Protein AF-A0A651GKV2-F1 (afdb_monomer_lite)

Secondary structure (DSSP, 8-state):
-TTTTTS-HHHHHHHHHHHHHHHHHHTTTHHHHHHHHHHHHHHHH-GGG-HHHHHHHHHHHHHHHHHHHHTTGGGSHHHHHHHHHHHHHHHHHHHHHHHHHHHHTT---TTS--SS-HHHHHHHHHHHHHHHHHHHHHHHHHHHHHH-SS--HHHHHHHTTHHHHHHTTTTHHHHHHHHHHHHHT--

Structure (mmCIF, N/CA/C/O backbone):
data_AF-A0A651GKV2-F1
#
_entry.id   AF-A0A651GKV2-F1
#
loop_
_atom_site.group_PDB
_atom_site.id
_atom_site.type_symbol
_atom_site.label_atom_id
_atom_site.label_alt_id
_atom_site.label_comp_id
_atom_site.label_asym_id
_atom_site.label_entity_id
_atom_site.label_seq_id
_atom_site.pdbx_PDB_ins_code
_atom_site.Cartn_x
_atom_site.Cartn_y
_atom_site.Cartn_z
_atom_site.occupancy
_atom_site.B_iso_or_equiv
_atom_site.auth_seq_id
_atom_site.auth_comp_id
_atom_site.auth_asym_id
_atom_site.auth_atom_id
_atom_site.pdbx_PDB_model_num
ATOM 1 N N . ILE A 1 1 ? -4.647 25.741 -4.671 1.00 87.56 1 ILE A N 1
ATOM 2 C CA . ILE A 1 1 ? -3.590 26.259 -3.766 1.00 87.56 1 ILE A CA 1
ATOM 3 C C . ILE A 1 1 ? -2.914 25.133 -2.985 1.00 87.56 1 ILE A C 1
ATOM 5 O O . ILE A 1 1 ? -1.695 25.083 -2.981 1.00 87.56 1 ILE A O 1
ATOM 9 N N . THR A 1 2 ? -3.665 24.198 -2.395 1.00 91.19 2 THR A N 1
ATOM 10 C CA . THR A 1 2 ? -3.136 23.098 -1.560 1.00 91.19 2 THR A CA 1
ATOM 11 C C . THR A 1 2 ? -2.245 22.088 -2.287 1.00 91.19 2 THR A C 1
ATOM 13 O O . THR A 1 2 ? -1.455 21.429 -1.636 1.00 91.19 2 THR A O 1
ATOM 16 N N . THR A 1 3 ? -2.337 21.978 -3.613 1.00 91.06 3 THR A N 1
ATOM 17 C CA . THR A 1 3 ? -1.482 21.110 -4.449 1.00 91.06 3 THR A CA 1
ATOM 18 C C . THR A 1 3 ? -0.236 21.819 -4.996 1.00 91.06 3 THR A C 1
ATOM 20 O O . THR A 1 3 ? 0.473 21.274 -5.835 1.00 91.06 3 THR A O 1
ATOM 23 N N . ILE A 1 4 ? -0.014 23.073 -4.590 1.00 92.44 4 ILE A N 1
ATOM 24 C CA . ILE A 1 4 ? 1.065 23.948 -5.081 1.00 92.44 4 ILE A CA 1
ATOM 25 C C . ILE A 1 4 ? 1.885 24.509 -3.908 1.00 92.44 4 ILE A C 1
ATOM 27 O O . ILE A 1 4 ? 3.087 24.737 -4.030 1.00 92.44 4 ILE A O 1
ATOM 31 N N . TYR A 1 5 ? 1.223 24.781 -2.784 1.00 89.69 5 TYR A N 1
ATOM 32 C CA . TYR A 1 5 ? 1.827 25.347 -1.583 1.00 89.69 5 TYR A CA 1
ATOM 33 C C . TYR A 1 5 ? 2.718 24.316 -0.858 1.00 89.69 5 TYR A C 1
ATOM 35 O O . TYR A 1 5 ? 2.348 23.151 -0.789 1.00 89.69 5 TYR A O 1
ATOM 43 N N . GLU A 1 6 ? 3.870 24.747 -0.322 1.00 90.50 6 GLU A N 1
ATOM 44 C CA .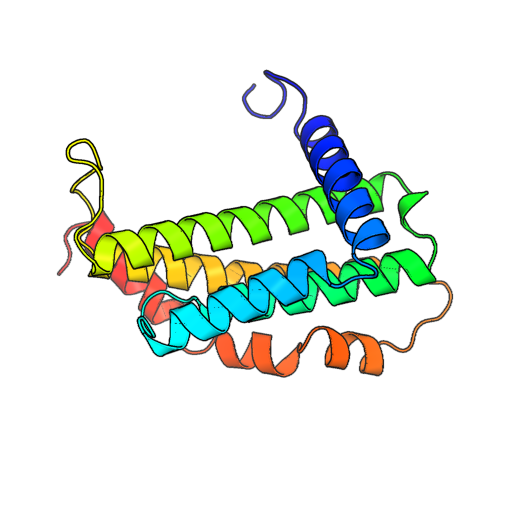 GLU A 1 6 ? 4.960 23.897 0.229 1.00 90.50 6 GLU A CA 1
ATOM 45 C C . GLU A 1 6 ? 5.634 22.949 -0.787 1.00 90.50 6 GLU A C 1
ATOM 47 O O . GLU A 1 6 ? 6.316 21.990 -0.424 1.00 90.50 6 GLU A O 1
ATOM 52 N N . GLY A 1 7 ? 5.492 23.264 -2.077 1.00 90.56 7 GLY A N 1
ATOM 53 C CA . GLY A 1 7 ? 5.943 22.434 -3.190 1.00 90.56 7 GLY A CA 1
ATOM 54 C C . GLY A 1 7 ? 4.755 21.801 -3.902 1.00 90.56 7 GLY A C 1
ATOM 55 O O . GLY A 1 7 ? 3.745 21.466 -3.287 1.00 90.56 7 GLY A O 1
ATOM 56 N N . THR A 1 8 ? 4.847 21.660 -5.224 1.00 95.19 8 THR A N 1
ATOM 57 C CA . THR A 1 8 ? 3.768 21.004 -5.968 1.00 95.19 8 THR A CA 1
ATOM 58 C C . THR A 1 8 ? 3.716 19.518 -5.626 1.00 95.19 8 THR A C 1
ATOM 60 O O . THR A 1 8 ? 4.733 18.932 -5.234 1.00 95.19 8 THR A O 1
ATOM 63 N N . SER A 1 9 ? 2.548 18.895 -5.788 1.00 93.06 9 SER A N 1
ATOM 64 C CA . SER A 1 9 ? 2.376 17.457 -5.542 1.00 93.06 9 SER A CA 1
ATOM 65 C C . SER A 1 9 ? 3.421 16.613 -6.284 1.00 93.06 9 SER A C 1
ATOM 67 O O . SER A 1 9 ? 4.003 15.714 -5.685 1.00 93.06 9 SER A O 1
ATOM 69 N N . GLU A 1 10 ? 3.791 16.984 -7.512 1.00 94.12 10 GLU A N 1
ATOM 70 C CA . GLU A 1 10 ? 4.823 16.298 -8.299 1.00 94.12 10 GLU A CA 1
ATOM 71 C C . GLU A 1 10 ? 6.219 16.384 -7.656 1.00 94.12 10 GLU A C 1
ATOM 73 O O . GLU A 1 10 ? 6.993 15.425 -7.685 1.00 94.12 10 GLU A O 1
ATOM 78 N N . ILE A 1 11 ? 6.571 17.523 -7.045 1.00 94.62 11 ILE A N 1
ATOM 79 C CA . ILE A 1 11 ? 7.852 17.680 -6.336 1.00 94.62 11 ILE A CA 1
ATOM 80 C C . ILE A 1 11 ? 7.869 16.841 -5.055 1.00 94.62 11 ILE A C 1
ATOM 82 O O . ILE A 1 11 ? 8.904 16.251 -4.718 1.00 94.62 11 ILE A O 1
ATOM 86 N N . MET A 1 12 ? 6.735 16.757 -4.357 1.00 94.50 12 MET A N 1
ATOM 87 C CA . MET A 1 12 ? 6.592 15.898 -3.183 1.00 94.50 12 MET A CA 1
ATOM 88 C C . MET A 1 12 ? 6.713 14.420 -3.569 1.00 94.50 12 MET A C 1
ATOM 90 O O . MET A 1 12 ? 7.547 13.715 -3.002 1.00 94.50 12 MET A O 1
ATOM 94 N N . GLU A 1 13 ? 5.970 13.973 -4.583 1.00 96.19 13 GLU A N 1
ATOM 95 C CA . GLU A 1 13 ? 6.027 12.612 -5.134 1.00 96.19 13 GLU A CA 1
ATOM 96 C C . GLU A 1 13 ? 7.448 12.242 -5.561 1.00 96.19 13 GLU A C 1
ATOM 98 O O . GLU A 1 13 ? 7.962 11.194 -5.178 1.00 96.19 13 GLU A O 1
ATOM 103 N N . MET A 1 14 ? 8.136 13.132 -6.280 1.00 95.44 14 MET A N 1
ATOM 104 C CA . MET A 1 14 ? 9.531 12.930 -6.675 1.00 95.44 14 MET A CA 1
ATOM 105 C C . MET A 1 14 ? 10.468 12.759 -5.477 1.00 95.44 14 MET A C 1
ATOM 107 O O . MET A 1 14 ? 11.452 12.020 -5.546 1.00 95.44 14 MET A O 1
ATOM 111 N N . THR A 1 15 ? 10.222 13.494 -4.397 1.00 96.06 15 THR A N 1
ATOM 112 C CA . THR A 1 15 ? 11.052 13.439 -3.189 1.00 96.06 15 THR A CA 1
ATOM 113 C C . THR A 1 15 ? 10.830 12.125 -2.452 1.00 96.06 15 THR A C 1
ATOM 115 O O . THR A 1 15 ? 11.800 11.417 -2.192 1.00 96.06 15 THR A O 1
ATOM 118 N N . ILE A 1 16 ? 9.569 11.733 -2.252 1.00 97.38 16 ILE A N 1
ATOM 119 C CA . ILE A 1 16 ? 9.199 10.427 -1.688 1.00 97.38 16 ILE A CA 1
ATOM 120 C C . ILE A 1 16 ? 9.818 9.298 -2.518 1.00 97.38 16 ILE A C 1
ATOM 122 O O . ILE A 1 16 ? 10.504 8.429 -1.978 1.00 97.38 16 ILE A O 1
ATOM 126 N N . ALA A 1 17 ? 9.640 9.347 -3.840 1.00 97.44 17 ALA A N 1
ATOM 127 C CA . ALA A 1 17 ? 10.114 8.312 -4.744 1.00 97.44 17 ALA A CA 1
ATOM 128 C C . ALA A 1 17 ? 11.629 8.125 -4.685 1.00 97.44 17 ALA A C 1
ATOM 130 O O . ALA A 1 17 ? 12.099 6.992 -4.626 1.00 97.44 17 ALA A O 1
ATOM 131 N N . ARG A 1 18 ? 12.409 9.213 -4.675 1.00 96.44 18 ARG A N 1
ATOM 132 C CA . ARG A 1 18 ? 13.878 9.135 -4.622 1.00 96.44 18 ARG A CA 1
ATOM 133 C C . ARG A 1 18 ? 14.374 8.502 -3.328 1.00 96.44 18 ARG A C 1
ATOM 135 O O . ARG A 1 18 ? 15.224 7.613 -3.388 1.00 96.44 18 ARG A O 1
ATOM 142 N N . ASP A 1 19 ? 13.819 8.913 -2.194 1.00 97.81 19 ASP A N 1
ATOM 143 C CA . ASP A 1 19 ? 14.233 8.401 -0.889 1.00 97.81 19 ASP A CA 1
ATOM 144 C C . ASP A 1 19 ? 13.899 6.911 -0.757 1.00 97.81 19 ASP A C 1
ATOM 146 O O . ASP A 1 19 ? 14.755 6.093 -0.416 1.00 97.81 19 ASP A O 1
ATOM 150 N N . ARG A 1 20 ? 12.668 6.519 -1.097 1.00 98.25 20 ARG A N 1
ATOM 151 C CA . ARG A 1 20 ? 12.231 5.117 -1.014 1.00 98.25 20 ARG A CA 1
ATOM 152 C C . ARG A 1 20 ? 12.888 4.226 -2.054 1.00 98.25 20 ARG A C 1
ATOM 154 O O . ARG A 1 20 ? 13.186 3.071 -1.762 1.00 98.25 20 ARG A O 1
ATOM 161 N N . TRP A 1 21 ? 13.199 4.760 -3.231 1.00 98.00 21 TRP A N 1
ATOM 162 C CA . TRP A 1 21 ? 14.020 4.057 -4.210 1.00 98.00 21 TRP A CA 1
ATOM 163 C C . TRP A 1 21 ? 15.406 3.732 -3.653 1.00 98.00 21 TRP A C 1
ATOM 165 O O . TRP A 1 21 ? 15.906 2.621 -3.824 1.00 98.00 21 TRP A O 1
ATOM 175 N N . GLN A 1 22 ? 16.025 4.679 -2.946 1.00 98.00 22 GLN A N 1
ATOM 176 C CA . GLN A 1 22 ? 17.315 4.449 -2.310 1.00 98.00 22 GLN A CA 1
ATOM 177 C C . GLN A 1 22 ? 17.231 3.350 -1.238 1.00 98.00 22 GLN A C 1
ATOM 179 O O . GLN A 1 22 ? 18.115 2.492 -1.190 1.00 98.00 22 GLN A O 1
ATOM 184 N N . GLU A 1 23 ? 16.179 3.340 -0.419 1.00 98.44 23 GLU A N 1
ATOM 185 C CA . GLU A 1 23 ? 15.940 2.275 0.565 1.00 98.44 23 GLU A CA 1
ATOM 186 C C . GLU A 1 23 ? 15.714 0.909 -0.098 1.00 98.44 23 GLU A C 1
ATOM 188 O O . GLU A 1 23 ? 16.330 -0.080 0.310 1.00 98.44 23 GLU A O 1
ATOM 193 N N . HIS A 1 24 ? 14.932 0.846 -1.181 1.00 98.44 24 HIS A N 1
ATOM 194 C CA . HIS A 1 24 ? 14.751 -0.374 -1.981 1.00 98.44 24 HIS A CA 1
ATOM 195 C C . HIS A 1 24 ? 16.092 -0.923 -2.479 1.00 98.44 24 HIS A C 1
ATOM 197 O O . HIS A 1 24 ? 16.392 -2.102 -2.308 1.00 98.44 24 HIS A O 1
ATOM 203 N N . LEU A 1 25 ? 16.956 -0.068 -3.034 1.00 98.19 25 LEU A N 1
ATOM 204 C CA . LEU A 1 25 ? 18.266 -0.494 -3.535 1.00 98.19 25 LEU A CA 1
ATOM 205 C C . LEU A 1 25 ? 19.214 -0.954 -2.417 1.00 98.19 25 LEU A C 1
ATOM 207 O O . LEU A 1 25 ? 19.867 -1.989 -2.559 1.00 98.19 25 LEU A O 1
ATOM 211 N N . LYS A 1 26 ? 19.297 -0.211 -1.307 1.00 98.50 26 LYS A N 1
ATOM 212 C CA . LYS A 1 26 ? 20.171 -0.554 -0.168 1.00 98.50 26 LYS A CA 1
ATOM 213 C C . LYS A 1 26 ? 19.758 -1.862 0.502 1.00 98.50 26 LYS A C 1
ATOM 215 O O . LYS A 1 26 ? 20.619 -2.662 0.859 1.00 98.50 26 LYS A O 1
ATOM 220 N N . SER A 1 27 ? 18.452 -2.075 0.640 1.00 98.50 27 SER A N 1
ATOM 221 C CA . SER A 1 27 ? 17.865 -3.285 1.225 1.00 98.50 27 SER A CA 1
ATOM 222 C C . SER A 1 27 ? 17.797 -4.461 0.250 1.00 98.50 27 SER A C 1
ATOM 224 O O . SER A 1 27 ? 17.357 -5.540 0.634 1.00 98.50 27 SER A O 1
ATOM 226 N N . ARG A 1 28 ? 18.225 -4.278 -1.009 1.00 98.00 28 ARG A N 1
ATOM 227 C CA . ARG A 1 28 ? 18.104 -5.284 -2.078 1.00 98.00 28 ARG A CA 1
ATOM 228 C C . ARG A 1 28 ? 16.659 -5.771 -2.261 1.00 98.00 28 ARG A C 1
ATOM 230 O O . ARG A 1 28 ? 16.426 -6.956 -2.464 1.00 98.00 28 ARG A O 1
ATOM 237 N N . GLY A 1 29 ? 15.710 -4.845 -2.165 1.00 97.62 29 GLY A N 1
ATOM 238 C CA . GLY A 1 29 ? 14.276 -5.077 -2.324 1.00 97.62 29 GLY A CA 1
ATOM 239 C C . GLY A 1 29 ? 13.523 -5.442 -1.045 1.00 97.62 29 GLY A C 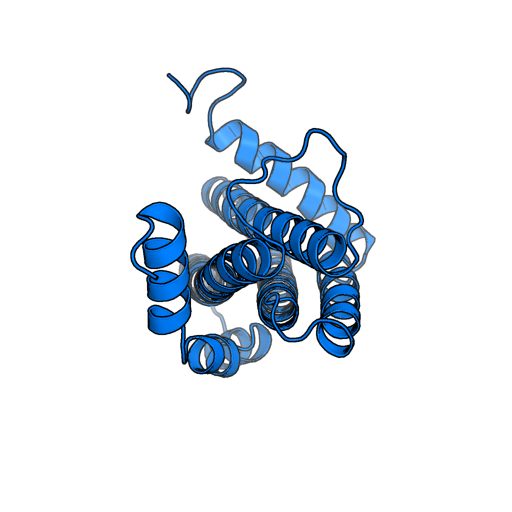1
ATOM 240 O O . GLY A 1 29 ? 12.296 -5.492 -1.062 1.00 97.62 29 GLY A O 1
ATOM 241 N N . ALA A 1 30 ? 14.212 -5.647 0.080 1.00 98.50 30 ALA A N 1
ATOM 242 C CA . ALA A 1 30 ? 13.562 -6.092 1.312 1.00 98.50 30 ALA A CA 1
ATOM 243 C C . ALA A 1 30 ? 12.727 -5.002 2.011 1.00 98.50 30 ALA A C 1
ATOM 245 O O . ALA A 1 30 ? 11.799 -5.332 2.736 1.00 98.50 30 ALA A O 1
ATOM 246 N N . TYR A 1 31 ? 12.985 -3.710 1.767 1.00 98.69 31 TYR A N 1
ATOM 247 C CA . TYR A 1 31 ? 12.419 -2.603 2.556 1.00 98.69 31 TYR A CA 1
ATOM 248 C C . TYR A 1 31 ? 10.894 -2.660 2.784 1.00 98.69 31 TYR A C 1
ATOM 250 O O . TYR A 1 31 ? 10.430 -2.498 3.915 1.00 98.69 31 TYR A O 1
ATOM 258 N N . TYR A 1 32 ? 10.097 -2.879 1.734 1.00 98.81 32 TYR A N 1
ATOM 259 C CA . TYR A 1 32 ? 8.641 -2.990 1.888 1.00 98.81 32 TYR A CA 1
ATOM 260 C C . TYR A 1 32 ? 8.193 -4.413 2.260 1.00 98.81 32 TYR A C 1
ATOM 262 O O . TYR A 1 32 ? 7.194 -4.551 2.959 1.00 98.81 32 TYR A O 1
ATOM 270 N N . HIS A 1 33 ? 8.938 -5.463 1.900 1.00 98.81 33 HIS A N 1
ATOM 271 C CA . HIS A 1 33 ? 8.653 -6.833 2.354 1.00 98.81 33 HIS A CA 1
ATOM 272 C C . HIS A 1 33 ? 8.823 -7.008 3.871 1.00 98.81 33 HIS A C 1
ATOM 274 O O . HIS A 1 33 ? 7.995 -7.651 4.519 1.00 98.81 33 HIS A O 1
ATOM 280 N N . ASP A 1 34 ? 9.849 -6.394 4.457 1.00 98.81 34 ASP A N 1
ATOM 281 C CA . ASP A 1 34 ? 10.102 -6.435 5.898 1.00 98.81 34 ASP A CA 1
ATOM 282 C C . ASP A 1 34 ? 8.959 -5.756 6.666 1.00 98.81 34 ASP A C 1
ATOM 284 O O . ASP A 1 34 ? 8.427 -6.305 7.634 1.00 98.81 34 ASP A O 1
ATOM 288 N N . GLN A 1 35 ? 8.503 -4.598 6.178 1.00 98.75 35 GLN A N 1
ATOM 289 C CA . GLN A 1 35 ? 7.328 -3.913 6.722 1.00 98.75 35 GLN A CA 1
ATOM 290 C C . GLN A 1 35 ? 6.041 -4.724 6.528 1.00 98.75 35 GLN A C 1
ATOM 292 O O . GLN A 1 35 ? 5.210 -4.778 7.431 1.00 98.75 35 GLN A O 1
ATOM 297 N N . ALA A 1 36 ? 5.869 -5.394 5.387 1.00 98.88 36 ALA A N 1
ATOM 298 C CA . ALA A 1 36 ? 4.729 -6.278 5.175 1.00 98.88 36 ALA A CA 1
ATOM 299 C C . ALA A 1 36 ? 4.696 -7.413 6.213 1.00 98.88 36 ALA A C 1
ATOM 301 O O . ALA A 1 36 ? 3.660 -7.651 6.829 1.00 98.88 36 ALA A O 1
ATOM 302 N N . THR A 1 37 ? 5.854 -8.008 6.509 1.00 98.81 37 THR A N 1
ATOM 303 C CA . THR A 1 37 ? 6.008 -9.044 7.545 1.00 98.81 37 THR A CA 1
ATOM 304 C C . THR A 1 37 ? 5.648 -8.519 8.948 1.00 98.81 37 THR A C 1
ATOM 306 O O . THR A 1 37 ? 5.137 -9.256 9.795 1.00 98.81 37 THR A O 1
ATOM 309 N N . GLU A 1 38 ? 5.897 -7.238 9.245 1.00 98.62 38 GLU A N 1
ATOM 310 C CA . GLU A 1 38 ? 5.414 -6.593 10.481 1.00 98.62 38 GLU A CA 1
ATOM 311 C C . GLU A 1 38 ? 3.890 -6.483 10.529 1.00 98.62 38 GLU A C 1
ATOM 313 O O . GLU A 1 38 ? 3.277 -6.698 11.582 1.00 98.62 38 GLU A O 1
ATOM 318 N N . PHE A 1 39 ? 3.262 -6.168 9.399 1.00 98.81 39 PHE A N 1
ATOM 319 C CA . PHE A 1 39 ? 1.810 -6.091 9.311 1.00 98.81 39 PHE A CA 1
ATOM 320 C C . PHE A 1 39 ? 1.137 -7.460 9.367 1.00 98.81 39 PHE A C 1
ATOM 322 O O . PHE A 1 39 ? 0.094 -7.577 10.004 1.00 98.81 39 PHE A O 1
ATOM 329 N N . GLU A 1 40 ? 1.752 -8.511 8.829 1.00 98.81 40 GLU A N 1
ATOM 330 C CA . GLU A 1 40 ? 1.284 -9.891 9.012 1.00 98.81 40 GLU A CA 1
ATOM 331 C C . GLU A 1 40 ? 1.284 -10.285 10.497 1.00 98.81 40 GLU A C 1
ATOM 333 O O . GLU A 1 40 ? 0.293 -10.809 11.012 1.00 98.81 40 GLU A O 1
ATOM 338 N N . ARG A 1 41 ? 2.350 -9.938 11.232 1.00 98.62 41 ARG A N 1
ATOM 339 C CA . ARG A 1 41 ? 2.406 -10.120 12.694 1.00 98.62 41 ARG A CA 1
ATOM 340 C C . ARG A 1 41 ? 1.332 -9.311 13.422 1.00 98.62 41 ARG A C 1
ATOM 342 O O . ARG A 1 41 ? 0.717 -9.815 14.355 1.00 98.62 41 ARG A O 1
ATOM 349 N N . THR A 1 42 ? 1.086 -8.078 12.982 1.00 98.56 42 THR A N 1
ATOM 350 C CA . THR A 1 42 ? 0.036 -7.215 13.546 1.00 98.56 42 THR A CA 1
ATOM 351 C C . THR A 1 42 ? -1.360 -7.784 13.276 1.00 98.56 42 THR A C 1
ATOM 353 O O . THR A 1 42 ? -2.226 -7.735 14.146 1.00 98.56 42 THR A O 1
ATOM 356 N N . HIS A 1 43 ? -1.593 -8.360 12.095 1.00 98.50 43 HIS A N 1
ATOM 357 C CA . HIS A 1 43 ? -2.861 -8.997 11.746 1.00 98.50 43 HIS A CA 1
ATOM 358 C C . HIS A 1 43 ? -3.155 -10.207 12.640 1.00 98.50 43 HIS A C 1
ATOM 360 O O . HIS A 1 43 ? -4.298 -10.397 13.048 1.00 98.50 43 HIS A O 1
ATOM 366 N N . ALA A 1 44 ? -2.127 -10.981 13.004 1.00 98.19 44 ALA A N 1
ATOM 367 C CA . ALA A 1 44 ? -2.283 -12.134 13.888 1.00 98.19 44 ALA A CA 1
ATOM 368 C C . ALA A 1 44 ? -2.866 -11.766 15.268 1.00 98.19 44 ALA A C 1
ATOM 370 O O . ALA A 1 44 ? -3.558 -12.583 15.872 1.00 98.19 44 ALA A O 1
ATOM 371 N N . THR A 1 45 ? -2.617 -10.548 15.761 1.00 97.62 45 THR A N 1
ATOM 372 C CA . THR A 1 45 ? -3.170 -10.058 17.036 1.00 97.62 45 THR A CA 1
ATOM 373 C C . THR A 1 45 ? -4.413 -9.190 16.853 1.00 97.62 45 THR A C 1
ATOM 375 O O . THR A 1 45 ? -5.303 -9.214 17.699 1.00 97.62 45 THR A O 1
ATOM 378 N N . HIS A 1 46 ? -4.498 -8.443 15.749 1.00 97.44 46 HIS A N 1
ATOM 379 C CA . HIS A 1 46 ? -5.561 -7.476 15.465 1.00 97.44 46 HIS A CA 1
ATOM 380 C C . HIS A 1 46 ? -6.171 -7.716 14.072 1.00 97.44 46 HIS A C 1
ATOM 382 O O . HIS A 1 46 ? -5.992 -6.901 13.164 1.00 97.44 46 HIS A O 1
ATOM 388 N N . PRO A 1 47 ? -6.932 -8.803 13.856 1.00 96.81 47 PRO A N 1
ATOM 389 C CA . PRO A 1 47 ? -7.371 -9.191 12.511 1.00 96.81 47 PRO A CA 1
ATOM 390 C C . PRO A 1 47 ? -8.364 -8.203 11.881 1.00 96.81 47 PRO A C 1
ATOM 392 O O . PRO A 1 47 ? -8.519 -8.151 10.664 1.00 96.81 47 PRO A O 1
ATOM 395 N N . GLN A 1 48 ? -9.023 -7.379 12.696 1.00 95.88 48 GLN A N 1
ATOM 396 C CA . GLN A 1 48 ? -10.078 -6.475 12.243 1.00 95.88 48 GLN A CA 1
ATOM 397 C C . GLN A 1 48 ? -9.566 -5.117 11.746 1.00 95.88 48 GLN A C 1
ATOM 399 O O . GLN A 1 48 ? -10.371 -4.305 11.320 1.00 95.88 48 GLN A O 1
ATOM 404 N N . ILE A 1 49 ? -8.267 -4.808 11.762 1.00 97.88 49 ILE A N 1
ATOM 405 C CA . ILE A 1 49 ? -7.799 -3.446 11.410 1.00 97.88 49 ILE A CA 1
ATOM 406 C C . ILE A 1 49 ? -7.286 -3.299 9.968 1.00 97.88 49 ILE A C 1
ATOM 408 O O . ILE A 1 49 ? -6.870 -2.208 9.572 1.00 97.88 49 ILE A O 1
ATOM 412 N N . GLY A 1 50 ? -7.306 -4.383 9.184 1.00 98.12 50 GLY A N 1
ATOM 413 C CA . GLY A 1 50 ? -6.815 -4.410 7.800 1.00 98.12 50 GLY A CA 1
ATOM 414 C C . GLY A 1 50 ? -5.293 -4.456 7.657 1.00 98.12 50 GLY A C 1
ATOM 415 O O . GLY A 1 50 ? -4.755 -3.959 6.670 1.00 98.12 50 GLY A O 1
ATOM 416 N N . ALA A 1 51 ? -4.587 -5.009 8.646 1.00 98.75 51 ALA A N 1
ATOM 417 C CA . ALA A 1 51 ? -3.133 -5.143 8.597 1.00 98.75 51 ALA A CA 1
ATOM 418 C C . ALA A 1 51 ? -2.662 -6.128 7.504 1.00 98.75 51 ALA A C 1
ATOM 420 O O . ALA A 1 51 ? -1.687 -5.855 6.816 1.00 98.75 51 ALA A O 1
ATOM 421 N N . ASP A 1 52 ? -3.403 -7.205 7.258 1.00 98.69 52 ASP A N 1
ATOM 422 C CA . ASP A 1 52 ? -3.215 -8.120 6.125 1.00 98.69 52 ASP A CA 1
ATOM 423 C C . ASP A 1 52 ? -3.306 -7.401 4.769 1.00 98.69 52 ASP A C 1
ATOM 425 O O . ASP A 1 52 ? -2.483 -7.615 3.882 1.00 98.69 52 ASP A O 1
ATOM 429 N N . LEU A 1 53 ? -4.261 -6.482 4.620 1.00 98.75 53 LEU A N 1
ATOM 430 C CA . LEU A 1 53 ? -4.433 -5.689 3.401 1.00 98.75 53 LEU A CA 1
ATOM 431 C C . LEU A 1 53 ? -3.269 -4.718 3.186 1.00 98.75 53 LEU A C 1
ATOM 433 O O . LEU A 1 53 ? -2.788 -4.559 2.064 1.00 98.75 53 LEU A O 1
ATOM 437 N N . ALA A 1 54 ? -2.791 -4.080 4.258 1.00 98.81 54 ALA A N 1
ATOM 438 C CA . ALA A 1 54 ? -1.597 -3.247 4.187 1.00 98.81 54 ALA A CA 1
ATOM 439 C C . ALA A 1 54 ? -0.355 -4.085 3.845 1.00 98.81 54 ALA A C 1
ATOM 441 O O . ALA A 1 54 ? 0.453 -3.643 3.029 1.00 98.81 54 ALA A O 1
ATOM 442 N N . ALA A 1 55 ? -0.230 -5.303 4.386 1.00 98.88 55 ALA A N 1
ATOM 443 C CA . ALA A 1 55 ? 0.836 -6.233 4.018 1.00 98.88 55 ALA A CA 1
ATOM 444 C C . ALA A 1 55 ? 0.788 -6.582 2.522 1.00 98.88 55 ALA A C 1
ATOM 446 O O . ALA A 1 55 ? 1.810 -6.483 1.842 1.00 98.88 55 ALA A O 1
ATOM 447 N N . LEU A 1 56 ? -0.397 -6.895 1.978 1.00 98.81 56 LEU A N 1
ATOM 448 C CA . LEU A 1 56 ? -0.584 -7.123 0.540 1.00 98.81 56 LEU A CA 1
ATOM 449 C C . LEU A 1 56 ? -0.126 -5.919 -0.293 1.00 98.81 56 LEU A C 1
ATOM 451 O O . LEU A 1 56 ? 0.608 -6.099 -1.262 1.00 98.81 56 LEU A O 1
ATOM 455 N N . ALA A 1 57 ? -0.503 -4.698 0.101 1.00 98.88 57 ALA A N 1
ATOM 456 C CA . ALA A 1 57 ? -0.063 -3.480 -0.578 1.00 98.88 57 ALA A CA 1
ATOM 457 C C . ALA A 1 57 ? 1.467 -3.317 -0.552 1.00 98.88 57 ALA A C 1
ATOM 459 O O . ALA A 1 57 ? 2.062 -2.961 -1.565 1.00 98.88 57 ALA A O 1
ATOM 460 N N . HIS A 1 58 ? 2.111 -3.615 0.579 1.00 98.88 58 HIS A N 1
ATOM 461 C CA . HIS A 1 58 ? 3.563 -3.502 0.732 1.00 98.88 58 HIS A CA 1
ATOM 462 C C . HIS A 1 58 ? 4.320 -4.552 -0.090 1.00 98.88 58 HIS A C 1
ATOM 464 O O . HIS A 1 58 ? 5.279 -4.204 -0.779 1.00 98.88 58 HIS A O 1
ATOM 470 N N . HIS A 1 59 ? 3.875 -5.814 -0.078 1.00 98.88 59 HIS A N 1
ATOM 471 C CA . HIS A 1 59 ? 4.437 -6.844 -0.958 1.00 98.88 59 HIS A CA 1
ATOM 472 C C . HIS A 1 59 ? 4.265 -6.462 -2.431 1.00 98.88 59 HIS A C 1
ATOM 474 O O . HIS A 1 59 ? 5.234 -6.502 -3.182 1.00 98.88 59 HIS A O 1
ATOM 480 N N . ALA A 1 60 ? 3.065 -6.033 -2.833 1.00 98.88 60 ALA A N 1
ATOM 481 C CA . ALA A 1 60 ? 2.807 -5.607 -4.204 1.00 98.88 60 ALA A CA 1
ATOM 482 C C . ALA A 1 60 ? 3.696 -4.423 -4.616 1.00 98.88 60 ALA A C 1
ATOM 484 O O . ALA A 1 60 ? 4.254 -4.432 -5.712 1.00 98.88 60 ALA A O 1
ATOM 485 N N . LEU A 1 61 ? 3.877 -3.430 -3.739 1.00 98.88 61 LEU A N 1
ATOM 486 C CA . LEU A 1 61 ? 4.741 -2.284 -4.014 1.00 98.88 61 LEU A CA 1
ATOM 487 C C . LEU A 1 61 ? 6.202 -2.710 -4.192 1.00 98.88 61 LEU A C 1
ATOM 489 O O . LEU A 1 61 ? 6.843 -2.257 -5.135 1.00 98.88 61 LEU A O 1
ATOM 493 N N . ALA A 1 62 ? 6.721 -3.591 -3.332 1.00 98.81 62 ALA A N 1
ATOM 494 C CA . ALA A 1 62 ? 8.091 -4.096 -3.446 1.00 98.81 62 ALA A CA 1
ATOM 495 C C . ALA A 1 62 ? 8.354 -4.733 -4.823 1.00 98.81 62 ALA A C 1
ATOM 497 O O . ALA A 1 62 ? 9.349 -4.418 -5.476 1.00 98.81 62 ALA A O 1
ATOM 498 N N . GLU A 1 63 ? 7.415 -5.550 -5.301 1.00 98.81 63 GLU A N 1
ATOM 499 C CA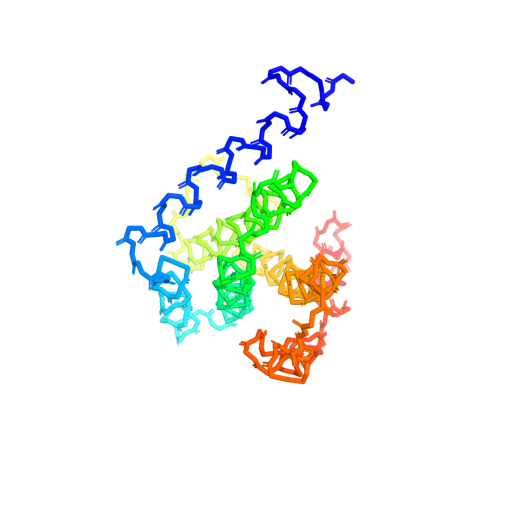 . GLU A 1 63 ? 7.503 -6.223 -6.602 1.00 98.81 63 GLU A CA 1
ATOM 500 C C . GLU A 1 63 ? 7.388 -5.240 -7.779 1.00 98.81 63 GLU A C 1
ATOM 502 O O . GLU A 1 63 ? 8.112 -5.353 -8.769 1.00 98.81 63 GLU A O 1
ATOM 507 N N . VAL A 1 64 ? 6.542 -4.208 -7.661 1.00 98.62 64 VAL A N 1
ATOM 508 C CA . VAL A 1 64 ? 6.465 -3.117 -8.650 1.00 98.62 64 VAL A CA 1
ATOM 509 C C . VAL A 1 64 ? 7.793 -2.359 -8.736 1.00 98.62 64 VAL A C 1
ATOM 511 O O . VAL A 1 64 ? 8.268 -2.064 -9.836 1.00 98.62 64 VAL A O 1
ATOM 514 N N . LEU A 1 65 ? 8.424 -2.059 -7.597 1.00 98.56 65 LEU A N 1
ATOM 515 C CA . LEU A 1 65 ? 9.725 -1.386 -7.566 1.00 98.56 65 LEU A CA 1
ATOM 516 C C . LEU A 1 65 ? 10.831 -2.257 -8.150 1.00 98.56 65 LEU A C 1
ATOM 518 O O . LEU A 1 65 ? 11.679 -1.756 -8.892 1.00 98.56 65 LEU A O 1
ATOM 522 N N . GLU A 1 66 ? 10.803 -3.556 -7.872 1.00 98.38 66 GLU A N 1
ATOM 523 C CA . GLU A 1 66 ? 11.774 -4.486 -8.427 1.00 98.38 66 GLU A CA 1
ATOM 524 C C . GLU A 1 66 ? 11.633 -4.617 -9.948 1.00 98.38 66 GLU A C 1
ATOM 526 O O . GLU A 1 66 ? 12.628 -4.513 -10.674 1.00 98.38 66 GLU A O 1
ATOM 531 N N . ALA A 1 67 ? 10.404 -4.703 -10.460 1.00 97.75 67 ALA A N 1
ATOM 532 C CA . ALA A 1 67 ? 10.146 -4.678 -11.896 1.00 97.75 67 ALA A CA 1
ATOM 533 C C . ALA A 1 67 ? 10.620 -3.362 -12.544 1.00 97.75 67 ALA A C 1
ATOM 535 O O . ALA A 1 67 ? 11.297 -3.381 -13.579 1.00 97.75 67 ALA A O 1
ATOM 536 N N . ALA A 1 68 ? 10.359 -2.215 -11.904 1.00 97.12 68 ALA A N 1
ATOM 537 C CA . ALA A 1 68 ? 10.861 -0.917 -12.361 1.00 97.12 68 ALA A CA 1
ATOM 538 C C . ALA A 1 68 ? 12.399 -0.859 -12.375 1.00 97.12 68 ALA A C 1
ATOM 540 O O . ALA A 1 68 ? 12.989 -0.208 -13.247 1.00 97.12 68 ALA A O 1
ATOM 541 N N . ARG A 1 69 ? 13.062 -1.542 -11.431 1.00 96.88 69 ARG A N 1
ATOM 542 C CA . ARG A 1 69 ? 14.527 -1.576 -11.299 1.00 96.88 69 ARG A CA 1
ATOM 543 C C . ARG A 1 69 ? 15.143 -2.373 -12.432 1.00 96.88 69 ARG A C 1
ATOM 545 O O . ARG A 1 69 ? 16.056 -1.878 -13.096 1.00 96.88 69 ARG A O 1
ATOM 552 N N . VAL A 1 70 ? 14.620 -3.573 -12.675 1.00 95.81 70 VAL A N 1
ATOM 553 C CA . VAL A 1 70 ? 15.042 -4.442 -13.781 1.00 95.81 70 VAL A CA 1
ATOM 554 C C . VAL A 1 70 ? 14.837 -3.731 -15.121 1.00 95.81 70 VAL A C 1
ATOM 556 O O . VAL A 1 70 ? 15.757 -3.693 -15.938 1.00 95.81 70 VAL A O 1
ATOM 559 N N . GLY A 1 71 ? 13.689 -3.072 -15.303 1.00 94.62 71 GLY A N 1
ATOM 560 C CA . GLY A 1 71 ? 13.368 -2.299 -16.506 1.00 94.62 71 GLY A CA 1
ATOM 561 C C . GLY A 1 71 ? 14.062 -0.934 -16.620 1.00 94.62 71 GLY A C 1
ATOM 562 O O . GLY A 1 71 ? 13.845 -0.227 -17.603 1.00 94.62 71 GLY A O 1
ATOM 563 N N . ARG A 1 72 ? 14.879 -0.524 -15.634 1.00 94.50 72 ARG A N 1
ATOM 564 C CA . ARG A 1 72 ? 15.546 0.797 -15.574 1.00 94.50 72 ARG A CA 1
ATOM 565 C C . ARG A 1 72 ? 14.578 1.969 -15.806 1.00 94.50 72 ARG A C 1
ATOM 567 O O . ARG A 1 72 ? 14.912 2.952 -16.471 1.00 94.50 72 ARG A O 1
ATOM 574 N N . MET A 1 73 ? 13.365 1.858 -15.269 1.00 93.62 73 MET A N 1
ATOM 575 C CA . MET A 1 73 ? 12.235 2.723 -15.624 1.00 93.62 73 MET A CA 1
ATOM 576 C C . MET A 1 73 ? 12.254 4.081 -14.915 1.00 93.62 73 MET A C 1
ATOM 578 O O . MET A 1 73 ? 11.639 5.028 -15.400 1.00 93.62 73 MET A O 1
ATOM 582 N N . THR A 1 74 ? 13.005 4.217 -13.819 1.00 91.81 74 THR A N 1
ATOM 583 C CA . THR A 1 74 ? 13.085 5.450 -13.011 1.00 91.81 74 THR A CA 1
ATOM 584 C C . THR A 1 74 ? 13.809 6.612 -13.697 1.00 91.81 74 THR A C 1
ATOM 586 O O . THR A 1 74 ? 13.806 7.725 -13.179 1.00 91.81 74 THR A O 1
ATOM 589 N N . ARG A 1 75 ? 14.375 6.393 -14.894 1.00 90.62 75 ARG A N 1
ATOM 590 C CA . ARG A 1 75 ? 14.833 7.469 -15.792 1.00 90.62 75 ARG A CA 1
ATOM 591 C C . ARG A 1 75 ? 13.680 8.309 -16.353 1.00 90.62 75 ARG A C 1
ATOM 593 O O . ARG A 1 75 ? 13.901 9.441 -16.770 1.00 90.62 75 ARG A O 1
ATOM 600 N N . ASN A 1 76 ? 12.470 7.751 -16.387 1.00 91.00 76 ASN A N 1
ATOM 601 C CA . ASN A 1 76 ? 11.274 8.437 -16.853 1.00 91.00 76 ASN A CA 1
ATOM 602 C C . ASN A 1 76 ? 10.630 9.178 -15.681 1.00 91.00 76 ASN A C 1
ATOM 604 O O . ASN A 1 76 ? 10.191 8.559 -14.711 1.00 91.00 76 ASN A O 1
ATOM 608 N N . GLN A 1 77 ? 10.529 10.502 -15.789 1.00 91.25 77 GLN A N 1
ATOM 609 C CA . GLN A 1 77 ? 10.000 11.345 -14.717 1.00 91.25 77 GLN A CA 1
ATOM 610 C C . GLN A 1 77 ? 8.577 10.942 -14.299 1.00 91.25 77 GLN A C 1
ATOM 612 O O . GLN A 1 77 ? 8.297 10.843 -13.108 1.00 91.25 77 GLN A O 1
ATOM 617 N N . HIS A 1 78 ? 7.707 10.623 -15.262 1.00 91.62 78 HIS A N 1
ATOM 618 C CA . HIS A 1 78 ? 6.335 10.202 -14.967 1.00 91.62 78 HIS A CA 1
ATOM 619 C C . HIS A 1 78 ? 6.275 8.889 -14.166 1.00 91.62 78 HIS A C 1
ATOM 621 O O . HIS A 1 78 ? 5.380 8.717 -13.344 1.00 91.62 78 HIS A O 1
ATOM 627 N N . VAL A 1 79 ? 7.220 7.959 -14.384 1.00 93.75 79 VAL A N 1
ATOM 628 C CA . VAL A 1 79 ? 7.294 6.705 -13.616 1.00 93.75 79 VAL A CA 1
ATOM 629 C C . VAL A 1 79 ? 7.666 7.037 -12.185 1.00 93.75 79 VAL A C 1
ATOM 631 O O . VAL A 1 79 ? 7.038 6.541 -11.261 1.00 93.75 79 VAL A O 1
ATOM 634 N N . LEU A 1 80 ? 8.659 7.908 -12.002 1.00 94.31 80 LEU A N 1
ATOM 635 C CA . LEU A 1 80 ? 9.112 8.304 -10.678 1.00 94.31 80 LEU A CA 1
ATOM 636 C C . LEU A 1 80 ? 7.991 8.975 -9.872 1.00 94.31 80 LEU A C 1
ATOM 638 O O . LEU A 1 80 ? 7.803 8.630 -8.711 1.00 94.31 80 LEU A O 1
ATOM 642 N N . PHE A 1 81 ? 7.217 9.869 -10.491 1.00 95.75 81 PHE A N 1
ATOM 643 C CA . PHE A 1 81 ? 6.068 10.512 -9.845 1.00 95.75 81 PHE A CA 1
ATOM 644 C C . PHE A 1 81 ? 5.004 9.491 -9.450 1.00 95.75 81 PHE A C 1
ATOM 646 O O . PHE A 1 81 ? 4.618 9.421 -8.285 1.00 95.75 81 PHE A O 1
ATOM 653 N N . LYS A 1 82 ? 4.616 8.609 -10.383 1.00 97.38 82 LYS A N 1
ATOM 654 C CA . LYS A 1 82 ? 3.606 7.590 -10.091 1.00 97.38 82 LYS A CA 1
ATOM 655 C C . LYS A 1 82 ? 4.052 6.619 -8.997 1.00 97.38 82 LYS A C 1
ATOM 657 O O . LYS A 1 82 ? 3.253 6.254 -8.143 1.00 97.38 82 LYS A O 1
ATOM 662 N N . LEU A 1 83 ? 5.325 6.220 -8.986 1.00 97.94 83 LEU A N 1
ATOM 663 C CA . LEU A 1 83 ? 5.880 5.417 -7.897 1.00 97.94 83 LEU A CA 1
ATOM 664 C C . LEU A 1 83 ? 5.827 6.172 -6.562 1.00 97.94 83 LEU A C 1
ATOM 666 O O . LEU A 1 83 ? 5.463 5.571 -5.558 1.00 97.94 83 LEU A O 1
ATOM 670 N N . GLY A 1 84 ? 6.128 7.473 -6.555 1.00 98.19 84 GLY A N 1
ATOM 671 C CA . GLY A 1 84 ? 6.009 8.326 -5.371 1.00 98.19 84 GLY A CA 1
ATOM 672 C C . GLY A 1 84 ? 4.589 8.379 -4.809 1.00 98.19 84 GLY A C 1
ATOM 673 O O . GLY A 1 84 ? 4.409 8.228 -3.603 1.00 98.19 84 GLY A O 1
ATOM 674 N N . GLU A 1 85 ? 3.584 8.511 -5.675 1.00 98.12 85 GLU A N 1
ATOM 675 C CA . GLU A 1 85 ? 2.168 8.442 -5.295 1.00 98.12 85 GLU A CA 1
ATOM 676 C C . GLU A 1 85 ? 1.822 7.076 -4.673 1.00 98.12 85 GLU A C 1
ATOM 678 O O . GLU A 1 85 ? 1.275 7.012 -3.571 1.00 98.12 85 GLU A O 1
ATOM 683 N N . LEU A 1 86 ? 2.195 5.969 -5.332 1.00 98.62 86 LEU A N 1
ATOM 684 C CA . LEU A 1 86 ? 1.922 4.616 -4.831 1.00 98.62 86 LEU A CA 1
ATOM 685 C C . LEU A 1 86 ? 2.613 4.339 -3.486 1.00 98.62 86 LEU A C 1
ATOM 687 O O . LEU A 1 86 ? 2.020 3.707 -2.609 1.00 98.62 86 LEU A O 1
ATOM 691 N N . MET A 1 87 ? 3.840 4.829 -3.299 1.00 98.69 87 MET A N 1
ATOM 692 C CA . MET A 1 87 ? 4.560 4.756 -2.023 1.00 98.69 87 MET A CA 1
ATOM 693 C C . MET A 1 87 ? 3.854 5.563 -0.933 1.00 98.69 87 MET A C 1
ATOM 695 O O . MET A 1 87 ? 3.663 5.056 0.172 1.00 98.69 87 MET A O 1
ATOM 699 N N . ALA A 1 88 ? 3.430 6.792 -1.243 1.00 98.50 88 ALA A N 1
ATOM 700 C CA . ALA A 1 88 ? 2.732 7.658 -0.299 1.00 98.50 88 ALA A CA 1
ATOM 701 C C . ALA A 1 88 ? 1.418 7.026 0.186 1.00 98.50 88 ALA A C 1
ATOM 703 O O . ALA A 1 88 ? 1.169 6.968 1.389 1.00 98.50 88 ALA A O 1
ATOM 704 N N . GLU A 1 89 ? 0.611 6.489 -0.731 1.00 98.56 89 GLU A N 1
ATOM 705 C CA . GLU A 1 89 ? -0.637 5.787 -0.407 1.00 98.56 89 GLU A CA 1
ATOM 706 C C . GLU A 1 89 ? -0.379 4.518 0.422 1.00 98.56 89 GLU A C 1
ATOM 708 O O . GLU A 1 89 ? -1.061 4.258 1.419 1.00 98.56 89 GLU A O 1
ATOM 713 N N . THR A 1 90 ? 0.656 3.750 0.067 1.00 98.88 90 THR A N 1
ATOM 714 C CA . THR A 1 90 ? 1.066 2.548 0.809 1.00 98.88 90 THR A CA 1
ATOM 715 C C . THR A 1 90 ? 1.460 2.891 2.245 1.00 98.88 90 THR A C 1
ATOM 717 O O . THR A 1 90 ? 0.960 2.276 3.192 1.00 98.88 90 THR A O 1
ATOM 720 N N . GLU A 1 91 ? 2.269 3.929 2.442 1.00 98.81 91 GLU A N 1
ATOM 721 C CA . GLU A 1 91 ? 2.709 4.375 3.766 1.00 98.81 91 GLU A CA 1
ATOM 722 C C . GLU A 1 91 ? 1.595 5.035 4.584 1.00 98.81 91 GLU A C 1
ATOM 724 O O . GLU A 1 91 ? 1.534 4.849 5.804 1.00 98.81 91 GLU A O 1
ATOM 729 N N . ALA A 1 92 ? 0.668 5.741 3.933 1.00 98.69 92 ALA A N 1
ATOM 730 C CA . ALA A 1 92 ? -0.529 6.270 4.577 1.00 98.69 92 ALA A CA 1
ATOM 731 C C . ALA A 1 92 ? -1.420 5.137 5.113 1.00 98.69 92 ALA A C 1
ATOM 733 O O . ALA A 1 92 ? -1.873 5.197 6.262 1.00 98.69 92 ALA A O 1
ATOM 734 N N . SER A 1 93 ? -1.604 4.062 4.337 1.00 98.62 93 SER A N 1
ATOM 735 C CA . SER A 1 93 ? -2.343 2.878 4.795 1.00 98.62 93 SER A CA 1
ATOM 736 C C . SER A 1 93 ? -1.675 2.212 6.001 1.00 98.62 93 SER A C 1
ATOM 738 O O . SER A 1 93 ? -2.336 1.914 6.997 1.00 98.62 93 SER A O 1
ATOM 740 N N . ALA A 1 94 ? -0.348 2.089 5.974 1.00 98.62 94 ALA A N 1
ATOM 741 C CA . ALA A 1 94 ? 0.452 1.597 7.087 1.00 98.62 94 ALA A CA 1
ATOM 742 C C . ALA A 1 94 ? 0.317 2.470 8.345 1.00 98.62 94 ALA A C 1
ATOM 744 O O . ALA A 1 94 ? 0.224 1.958 9.464 1.00 98.62 94 ALA A O 1
ATOM 745 N N . ALA A 1 95 ? 0.300 3.796 8.189 1.00 98.62 95 ALA A N 1
ATOM 746 C CA . ALA A 1 95 ? 0.104 4.722 9.299 1.00 98.62 95 ALA A CA 1
ATOM 747 C C . ALA A 1 95 ? -1.281 4.556 9.947 1.00 98.62 95 ALA A C 1
ATOM 749 O O . ALA A 1 95 ? -1.379 4.557 11.178 1.00 98.62 95 ALA A O 1
ATOM 750 N N . LEU A 1 96 ? -2.334 4.355 9.145 1.00 98.06 96 LEU A N 1
ATOM 751 C CA . LEU A 1 96 ? -3.681 4.070 9.648 1.00 98.06 96 LEU A CA 1
ATOM 752 C C . LEU A 1 96 ? -3.757 2.724 10.372 1.00 98.06 96 LEU A C 1
ATOM 754 O O . LEU A 1 96 ? -4.292 2.687 11.478 1.00 98.06 96 LEU A O 1
ATOM 758 N N . VAL A 1 97 ? -3.141 1.667 9.837 1.00 98.75 97 VAL A N 1
ATOM 759 C CA . VAL A 1 97 ? -3.063 0.360 10.515 1.00 98.75 97 VAL A CA 1
ATOM 760 C C . VAL A 1 97 ? -2.354 0.485 11.862 1.00 98.75 97 VAL A C 1
ATOM 762 O O . VAL A 1 97 ? -2.877 0.044 12.883 1.00 98.75 97 VAL A O 1
ATOM 765 N N . ARG A 1 98 ? -1.204 1.169 11.916 1.00 98.56 98 ARG A N 1
ATOM 766 C CA . ARG A 1 98 ? -0.490 1.420 13.181 1.00 98.56 98 ARG A CA 1
ATOM 767 C C . ARG A 1 98 ? -1.316 2.246 14.168 1.00 98.56 98 ARG A C 1
ATOM 769 O O . ARG A 1 98 ? -1.181 2.073 15.379 1.00 98.56 98 ARG A O 1
ATOM 776 N N . ARG A 1 99 ? -2.146 3.174 13.685 1.00 97.81 99 ARG A N 1
ATOM 777 C CA . ARG A 1 99 ? -3.075 3.936 14.533 1.00 97.81 99 ARG A CA 1
ATOM 778 C C . ARG A 1 99 ? -4.211 3.054 15.050 1.00 97.81 99 ARG A C 1
ATOM 780 O O . ARG A 1 99 ? -4.542 3.160 16.225 1.00 97.81 99 ARG A O 1
ATOM 787 N N . ALA A 1 100 ? -4.777 2.197 14.208 1.00 98.12 100 ALA A N 1
ATOM 788 C CA . ALA A 1 100 ? -5.850 1.284 14.579 1.00 98.12 100 ALA A CA 1
ATOM 789 C C . ALA A 1 100 ? -5.389 0.232 15.598 1.00 98.12 100 ALA A C 1
ATOM 791 O O . ALA A 1 100 ? -6.100 -0.005 16.569 1.00 98.12 100 ALA A O 1
ATOM 792 N N . ALA A 1 101 ? -4.175 -0.311 15.453 1.00 98.31 101 ALA A N 1
ATOM 793 C CA . ALA A 1 101 ? -3.574 -1.201 16.451 1.00 98.31 101 ALA A CA 1
ATOM 794 C C . ALA A 1 101 ? -3.448 -0.504 17.817 1.00 98.31 101 ALA A C 1
ATOM 796 O O . ALA A 1 101 ? -3.955 -0.995 18.822 1.00 98.31 101 ALA A O 1
ATOM 797 N N . ARG A 1 102 ? -2.888 0.716 17.837 1.00 97.38 102 ARG A N 1
ATOM 798 C CA . ARG A 1 102 ? -2.812 1.528 19.063 1.00 97.38 102 ARG A CA 1
ATOM 799 C C . ARG A 1 102 ? -4.184 1.837 19.660 1.00 97.38 102 ARG A C 1
ATOM 801 O O . ARG A 1 102 ? -4.312 1.889 20.877 1.00 97.38 102 ARG A O 1
ATOM 808 N N . ALA A 1 103 ? -5.199 2.061 18.827 1.00 97.00 103 ALA A N 1
ATOM 809 C CA . ALA A 1 103 ? -6.568 2.281 19.286 1.00 97.00 103 ALA A CA 1
ATOM 810 C C . ALA A 1 103 ? -7.165 1.031 19.937 1.00 97.00 103 ALA A C 1
ATOM 812 O O . ALA A 1 103 ? -7.737 1.138 21.019 1.00 97.00 103 ALA A O 1
ATOM 813 N N . ALA A 1 104 ? -6.977 -0.141 19.327 1.00 96.81 104 ALA A N 1
ATOM 814 C CA . ALA A 1 104 ? -7.411 -1.424 19.876 1.00 96.81 104 ALA A CA 1
ATOM 815 C C . ALA A 1 104 ? -6.755 -1.735 21.233 1.00 96.81 104 ALA A C 1
ATOM 817 O O . ALA A 1 104 ? -7.371 -2.351 22.097 1.00 96.81 104 ALA A O 1
ATOM 818 N N . GLU A 1 105 ? -5.533 -1.250 21.446 1.00 96.75 105 GLU A N 1
ATOM 819 C CA . GLU A 1 105 ? -4.782 -1.390 22.698 1.00 96.75 105 GLU A CA 1
ATOM 820 C C . GLU A 1 105 ? -5.107 -0.299 23.737 1.00 96.75 105 GLU A C 1
ATOM 822 O O . GLU A 1 105 ? -4.515 -0.275 24.815 1.00 96.75 105 GLU A O 1
ATOM 827 N N . GLY A 1 106 ? -6.016 0.635 23.431 1.00 95.25 106 GLY A N 1
ATOM 828 C CA . GLY A 1 106 ? -6.331 1.771 24.307 1.00 95.25 106 GLY A CA 1
ATOM 829 C C . GLY A 1 106 ? -5.184 2.782 24.454 1.00 95.25 106 GLY A C 1
ATOM 830 O O . GLY A 1 106 ? -5.201 3.615 25.356 1.00 95.25 106 GLY A O 1
ATOM 831 N N . GLY A 1 107 ? -4.184 2.724 23.571 1.00 95.62 107 GLY A N 1
ATOM 832 C CA . GLY A 1 107 ? -2.951 3.512 23.621 1.00 95.62 107 GLY A CA 1
ATOM 833 C C . GLY A 1 107 ? -2.983 4.813 22.815 1.00 95.62 107 GLY A C 1
ATOM 834 O O . GLY A 1 107 ? -1.923 5.359 22.498 1.00 95.62 107 GLY A O 1
ATOM 835 N N . LEU A 1 108 ? -4.162 5.310 22.420 1.00 94.81 108 LEU A N 1
ATOM 836 C CA . LEU A 1 108 ? -4.250 6.609 21.748 1.00 94.81 108 LEU A CA 1
ATOM 837 C C . LEU A 1 108 ? -3.946 7.760 22.725 1.00 94.81 108 LEU A C 1
ATOM 839 O O . LEU A 1 108 ? -4.332 7.697 23.892 1.00 94.81 108 LEU A O 1
ATOM 843 N N . PRO A 1 109 ? -3.286 8.843 22.267 1.00 93.00 109 PRO A N 1
ATOM 844 C CA . PRO A 1 109 ? -3.037 10.008 23.109 1.00 93.00 109 PRO A CA 1
ATOM 845 C C . PRO A 1 109 ? -4.341 10.618 23.651 1.00 93.00 109 PRO A C 1
ATOM 847 O O . PRO A 1 109 ? -5.328 10.649 22.918 1.00 93.00 109 PRO A O 1
ATOM 850 N N . PRO A 1 110 ? -4.344 11.243 24.845 1.00 90.81 110 PRO A N 1
ATOM 851 C CA . PRO A 1 110 ? -5.548 11.867 25.415 1.00 90.81 110 PRO A CA 1
ATOM 852 C C . PRO A 1 110 ? -6.190 12.966 24.553 1.00 90.81 110 PRO A C 1
ATOM 854 O O . PRO A 1 110 ? -7.349 13.308 24.750 1.00 90.81 110 PRO A O 1
ATOM 857 N N . LYS A 1 111 ? -5.431 13.547 23.613 1.00 92.88 111 LYS A N 1
ATOM 858 C CA . LYS A 1 111 ? -5.906 14.559 22.652 1.00 92.88 111 LYS A CA 1
ATOM 859 C C . LYS A 1 111 ? -6.384 13.961 21.324 1.00 92.88 111 LYS A C 1
ATOM 861 O O . LYS A 1 111 ? -6.665 14.716 20.396 1.00 92.88 111 LYS A O 1
ATOM 866 N N . ALA A 1 112 ? -6.390 12.637 21.185 1.00 91.19 112 ALA A N 1
ATOM 867 C CA . ALA A 1 112 ? -6.914 11.996 19.993 1.00 91.19 112 ALA A CA 1
ATOM 868 C C . ALA A 1 112 ? -8.409 12.301 19.857 1.00 91.19 112 ALA A C 1
ATOM 870 O O . ALA A 1 112 ? -9.144 12.333 20.841 1.00 91.19 112 ALA A O 1
ATOM 871 N N . ASP A 1 113 ? -8.835 12.535 18.622 1.00 86.75 113 ASP A N 1
ATOM 872 C CA . ASP A 1 113 ? -10.241 12.725 18.297 1.00 86.75 113 ASP A CA 1
ATOM 873 C C . ASP A 1 113 ? -11.051 11.484 18.719 1.00 86.75 113 ASP A C 1
ATOM 875 O O . ASP A 1 113 ? -10.683 10.359 18.371 1.00 86.75 113 ASP A O 1
ATOM 879 N N . ALA A 1 114 ? -12.124 11.705 19.483 1.00 85.69 114 ALA A N 1
ATOM 880 C CA . ALA A 1 114 ? -12.985 10.664 20.042 1.00 85.69 114 ALA A CA 1
ATOM 881 C C . ALA A 1 114 ? -14.221 10.359 19.175 1.00 85.69 114 ALA A C 1
ATOM 883 O O . ALA A 1 114 ? -15.095 9.607 19.598 1.00 85.69 114 ALA A O 1
ATOM 884 N N . ARG A 1 115 ? -14.322 10.941 17.971 1.00 88.12 115 ARG A N 1
ATOM 885 C CA . ARG A 1 115 ? -15.421 10.702 17.024 1.00 88.12 115 ARG A CA 1
ATOM 886 C C . ARG A 1 115 ? -15.529 9.235 16.627 1.00 88.12 115 ARG A C 1
ATOM 888 O O . ARG A 1 115 ? -16.632 8.760 16.388 1.00 88.12 115 ARG A O 1
ATOM 895 N N . PHE A 1 116 ? -14.395 8.547 16.526 1.00 91.56 116 PHE A N 1
ATOM 896 C CA . PHE A 1 116 ? -14.337 7.123 16.221 1.00 91.56 116 PHE A CA 1
ATOM 897 C C . PHE A 1 116 ? -13.751 6.379 17.414 1.00 91.56 116 PHE A C 1
ATOM 899 O O . PHE A 1 116 ? -12.662 6.713 17.886 1.00 91.56 116 PHE A O 1
ATOM 906 N N . ASP A 1 117 ? -14.462 5.356 17.875 1.00 92.94 117 ASP A N 1
ATOM 907 C CA . ASP A 1 117 ? -13.926 4.392 18.825 1.00 92.94 117 ASP A CA 1
ATOM 908 C C . ASP A 1 117 ? -12.878 3.483 18.151 1.00 92.94 117 ASP A C 1
ATOM 910 O O . ASP A 1 117 ?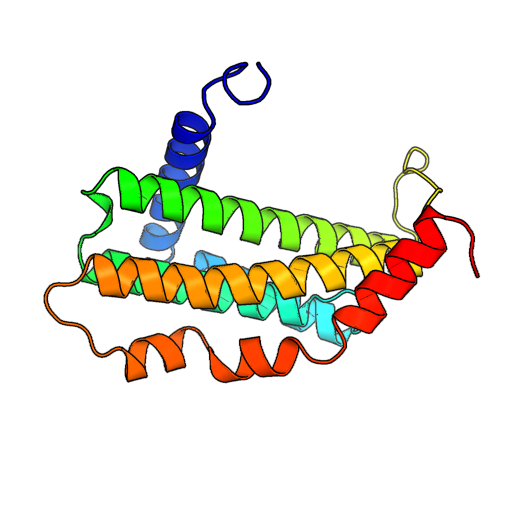 -12.583 3.596 16.957 1.00 92.94 117 ASP A O 1
ATOM 914 N N . ALA A 1 118 ? -12.278 2.570 18.918 1.00 95.25 118 ALA A N 1
ATOM 915 C CA . ALA A 1 118 ? -11.256 1.666 18.391 1.00 95.25 118 ALA A CA 1
ATOM 916 C C . ALA A 1 118 ? -11.763 0.823 17.204 1.00 95.25 118 ALA A C 1
ATOM 918 O O . ALA A 1 118 ? -11.027 0.626 16.234 1.00 95.25 118 ALA A O 1
ATOM 919 N N . GLY A 1 119 ? -13.026 0.380 17.257 1.00 95.31 119 GLY A N 1
ATOM 920 C CA . GLY A 1 119 ? -13.676 -0.349 16.168 1.00 95.31 119 GLY A CA 1
ATOM 921 C C . GLY A 1 119 ? -13.798 0.500 14.904 1.00 95.31 119 GLY A C 1
ATOM 922 O O . GLY A 1 119 ? -13.362 0.075 13.834 1.00 95.31 119 GLY A O 1
ATOM 923 N N . GLY A 1 120 ? -14.280 1.735 15.038 1.00 95.44 120 GLY A N 1
ATOM 924 C CA . GLY A 1 120 ? -14.422 2.678 13.935 1.00 95.44 120 GLY A CA 1
ATOM 925 C C . GLY A 1 120 ? -13.095 3.082 13.297 1.00 95.44 120 GLY A C 1
ATOM 926 O O . GLY A 1 120 ? -12.995 3.155 12.072 1.00 95.44 120 GLY A O 1
ATOM 927 N N . VAL A 1 121 ? -12.036 3.277 14.092 1.00 96.69 121 VAL A N 1
ATOM 928 C CA . VAL A 1 121 ? -10.680 3.488 13.550 1.00 96.69 121 VAL A CA 1
ATOM 929 C C . VAL A 1 121 ? -10.215 2.252 12.766 1.00 96.69 121 VAL A C 1
ATOM 931 O O . VAL A 1 121 ? -9.612 2.396 11.700 1.00 96.69 121 VAL A O 1
ATOM 934 N N . GLY A 1 122 ? -10.529 1.047 13.253 1.00 97.25 122 GLY A N 1
ATOM 935 C CA . GLY A 1 122 ? -10.285 -0.213 12.549 1.00 97.25 122 GLY A CA 1
ATOM 936 C C . GLY A 1 122 ? -11.026 -0.311 11.213 1.00 97.25 122 GLY A C 1
ATOM 937 O O . GLY A 1 122 ? -10.414 -0.670 10.208 1.00 97.25 122 GLY A O 1
ATOM 938 N N . ASP A 1 123 ? -12.305 0.070 11.168 1.00 97.06 123 ASP A N 1
ATOM 939 C CA . ASP A 1 123 ? -13.109 0.093 9.940 1.00 97.06 123 ASP A CA 1
ATOM 940 C C . ASP A 1 123 ? -12.546 1.064 8.895 1.00 97.06 123 ASP A C 1
ATOM 942 O O . ASP A 1 123 ? -12.391 0.697 7.728 1.00 97.06 123 ASP A O 1
ATOM 946 N N . VAL A 1 124 ? -12.172 2.280 9.314 1.00 97.12 124 VAL A N 1
ATOM 947 C CA . VAL A 1 124 ? -11.538 3.280 8.437 1.00 97.12 124 VAL A CA 1
ATOM 948 C C . VAL A 1 124 ? -10.207 2.761 7.893 1.00 97.12 124 VAL A C 1
ATOM 950 O O . VAL A 1 124 ? -9.957 2.836 6.687 1.00 97.12 124 VAL A O 1
ATOM 953 N N . SER A 1 125 ? -9.362 2.214 8.772 1.00 98.38 125 SER A N 1
ATOM 954 C CA . SER A 1 125 ? -8.066 1.636 8.405 1.00 98.38 125 SER A CA 1
ATOM 955 C C . SER A 1 125 ? -8.227 0.518 7.375 1.00 98.38 125 SER A C 1
ATOM 957 O O . SER A 1 125 ? -7.603 0.556 6.313 1.00 98.38 125 SER A O 1
ATOM 959 N N . ARG A 1 126 ? -9.128 -0.433 7.639 1.00 98.31 126 ARG A N 1
ATOM 960 C CA . ARG A 1 126 ? -9.378 -1.589 6.775 1.00 98.31 126 ARG A CA 1
ATOM 961 C C . ARG A 1 126 ? -9.942 -1.187 5.415 1.00 98.31 126 ARG A C 1
ATOM 963 O O . ARG A 1 126 ? -9.441 -1.657 4.395 1.00 98.31 126 ARG A O 1
ATOM 970 N N . ALA A 1 127 ? -10.915 -0.274 5.378 1.00 98.00 127 ALA A N 1
ATOM 971 C CA . ALA A 1 127 ? -11.467 0.249 4.127 1.00 98.00 127 ALA A CA 1
ATOM 972 C C . ALA A 1 127 ? -10.388 0.925 3.263 1.00 98.00 127 ALA A C 1
ATOM 974 O O . ALA A 1 127 ? -10.325 0.713 2.049 1.00 98.00 127 ALA A O 1
ATOM 975 N N . HIS A 1 128 ? -9.517 1.720 3.890 1.00 98.38 128 HIS A N 1
ATOM 976 C CA . HIS A 1 128 ? -8.446 2.417 3.189 1.00 98.38 128 HIS A CA 1
ATOM 977 C C . HIS A 1 128 ? -7.357 1.452 2.695 1.00 98.38 128 HIS A C 1
ATOM 979 O O . HIS A 1 128 ? -7.016 1.493 1.513 1.00 98.38 128 HIS A O 1
ATOM 985 N N . ALA A 1 129 ? -6.865 0.545 3.545 1.00 98.62 129 ALA A N 1
ATOM 986 C CA . ALA A 1 129 ? -5.858 -0.451 3.171 1.00 98.62 129 ALA A CA 1
ATOM 987 C C . ALA A 1 129 ? -6.331 -1.341 2.010 1.00 98.62 129 ALA A C 1
ATOM 989 O O . ALA A 1 129 ? -5.574 -1.602 1.077 1.00 98.62 129 ALA A O 1
ATOM 990 N N . ARG A 1 130 ? -7.618 -1.717 1.998 1.00 98.25 130 ARG A N 1
ATOM 991 C CA . ARG A 1 130 ? -8.250 -2.467 0.902 1.00 98.25 130 ARG A CA 1
ATOM 992 C C . ARG A 1 130 ? -8.143 -1.747 -0.443 1.00 98.25 130 ARG A C 1
ATOM 994 O O . ARG A 1 130 ? -7.780 -2.360 -1.451 1.00 98.25 130 ARG A O 1
ATOM 1001 N N . ARG A 1 131 ? -8.465 -0.447 -0.455 1.00 98.19 131 ARG A N 1
ATOM 1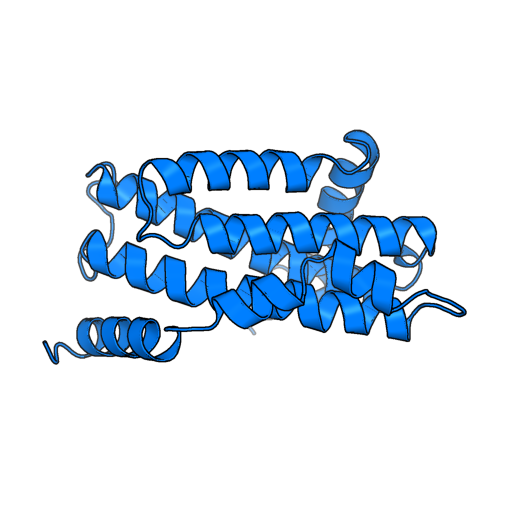002 C CA . ARG A 1 131 ? -8.370 0.406 -1.649 1.00 98.19 131 ARG A CA 1
ATOM 1003 C C . ARG A 1 131 ? -6.922 0.518 -2.115 1.00 98.19 131 ARG A C 1
ATOM 1005 O O . ARG A 1 131 ? -6.682 0.388 -3.312 1.00 98.19 131 ARG A O 1
ATOM 1012 N N . VAL A 1 132 ? -5.992 0.743 -1.188 1.00 98.75 132 VAL A N 1
ATOM 1013 C CA . VAL A 1 132 ? -4.567 0.923 -1.493 1.00 98.75 132 VAL A CA 1
ATOM 1014 C C . VAL A 1 132 ? -3.954 -0.356 -2.057 1.00 98.75 132 VAL A C 1
ATOM 1016 O O . VAL A 1 132 ? -3.303 -0.288 -3.093 1.00 98.75 132 VAL A O 1
ATOM 1019 N N . ALA A 1 133 ? -4.239 -1.530 -1.482 1.00 98.75 133 ALA A N 1
ATOM 1020 C CA . ALA A 1 133 ? -3.775 -2.808 -2.029 1.00 98.75 133 ALA A CA 1
ATOM 1021 C C . ALA A 1 133 ? -4.197 -2.982 -3.497 1.00 98.75 133 ALA A C 1
ATOM 1023 O O . ALA A 1 133 ? -3.372 -3.297 -4.355 1.00 98.75 133 ALA A O 1
ATOM 1024 N N . ARG A 1 134 ? -5.468 -2.687 -3.807 1.00 98.50 134 ARG A N 1
ATOM 1025 C CA . ARG A 1 134 ? -5.982 -2.714 -5.183 1.00 98.50 134 ARG A CA 1
ATOM 1026 C C . ARG A 1 134 ? -5.288 -1.694 -6.081 1.00 98.50 134 ARG A C 1
ATOM 1028 O O . ARG A 1 134 ? -4.937 -2.037 -7.204 1.00 98.50 134 ARG A O 1
ATOM 1035 N N . GLN A 1 135 ? -5.124 -0.460 -5.606 1.00 98.62 135 GLN A N 1
ATOM 1036 C CA . GLN A 1 135 ? -4.482 0.618 -6.358 1.00 98.62 135 GLN A CA 1
ATOM 1037 C C . GLN A 1 135 ? -3.045 0.242 -6.728 1.00 98.62 135 GLN A C 1
ATOM 1039 O O . GLN A 1 135 ? -2.695 0.269 -7.902 1.00 98.62 135 GLN A O 1
ATOM 1044 N N . VAL A 1 136 ? -2.242 -0.184 -5.753 1.00 98.69 136 VAL A N 1
ATOM 1045 C CA . VAL A 1 136 ? -0.837 -0.555 -5.959 1.00 98.69 136 VAL A CA 1
ATOM 1046 C C . VAL A 1 136 ? -0.707 -1.724 -6.927 1.00 98.69 136 VAL A C 1
ATOM 1048 O O . VAL A 1 136 ? 0.055 -1.629 -7.886 1.00 98.69 136 VAL A O 1
ATOM 1051 N N . ALA A 1 137 ? -1.469 -2.803 -6.728 1.00 98.44 137 ALA A N 1
ATOM 1052 C CA . ALA A 1 137 ? -1.378 -3.969 -7.601 1.00 98.44 137 ALA A CA 1
ATOM 1053 C C . ALA A 1 137 ? -1.840 -3.651 -9.034 1.00 98.44 137 ALA A C 1
ATOM 1055 O O . ALA A 1 137 ? -1.159 -4.005 -9.993 1.00 98.44 137 ALA A O 1
ATOM 1056 N N . ALA A 1 138 ? -2.973 -2.962 -9.202 1.00 98.12 138 ALA A N 1
ATOM 1057 C CA . ALA A 1 138 ? -3.525 -2.687 -10.527 1.00 98.12 138 ALA A CA 1
ATOM 1058 C C . ALA A 1 138 ? -2.740 -1.599 -11.274 1.00 98.12 138 ALA A C 1
ATOM 1060 O O . ALA A 1 138 ? -2.326 -1.801 -12.416 1.00 98.12 138 ALA A O 1
ATOM 1061 N N . GLU A 1 139 ? -2.520 -0.449 -10.638 1.00 98.25 139 GLU A N 1
ATOM 1062 C CA . GLU A 1 139 ? -1.858 0.690 -11.275 1.00 98.25 139 GLU A CA 1
ATOM 1063 C C . GLU A 1 139 ? -0.347 0.485 -11.372 1.00 98.25 139 GLU A C 1
ATOM 1065 O O . GLU A 1 139 ? 0.256 0.924 -12.348 1.00 98.25 139 GLU A O 1
ATOM 1070 N N . GLY A 1 140 ? 0.260 -0.238 -10.427 1.00 97.88 140 GLY A N 1
ATOM 1071 C CA . GLY A 1 140 ? 1.653 -0.662 -10.521 1.00 97.88 140 GLY A CA 1
ATOM 1072 C C . GLY A 1 140 ? 1.882 -1.587 -11.715 1.00 97.88 140 GLY A C 1
ATOM 1073 O O . GLY A 1 140 ? 2.748 -1.306 -12.539 1.00 97.88 140 GLY A O 1
ATOM 1074 N N . VAL A 1 141 ? 1.060 -2.631 -11.886 1.00 98.00 141 VAL A N 1
ATOM 1075 C CA . VAL A 1 141 ? 1.129 -3.498 -13.079 1.00 98.00 141 VAL A CA 1
ATOM 1076 C C . VAL A 1 141 ? 0.933 -2.683 -14.353 1.00 98.00 141 VAL A C 1
ATOM 1078 O O . VAL A 1 141 ? 1.740 -2.799 -15.273 1.00 98.00 141 VAL A O 1
ATOM 1081 N N . ALA A 1 142 ? -0.096 -1.833 -14.407 1.00 97.19 142 ALA A N 1
ATOM 1082 C CA . ALA A 1 142 ? -0.366 -1.006 -15.580 1.00 97.19 142 ALA A CA 1
ATOM 1083 C C . ALA A 1 142 ? 0.818 -0.087 -15.928 1.00 97.19 142 ALA A C 1
ATOM 1085 O O . ALA A 1 142 ? 1.184 0.014 -17.098 1.00 97.19 142 ALA A O 1
ATOM 1086 N N . LEU A 1 143 ? 1.450 0.532 -14.924 1.00 97.12 143 LEU A N 1
ATOM 1087 C CA . LEU A 1 143 ? 2.619 1.392 -15.102 1.00 97.12 143 LEU A CA 1
ATOM 1088 C C . LEU A 1 143 ? 3.804 0.625 -15.696 1.00 97.12 143 LEU A C 1
ATOM 1090 O O . LEU A 1 143 ? 4.411 1.091 -16.660 1.00 97.12 143 LEU A O 1
ATOM 1094 N N . ILE A 1 144 ? 4.128 -0.544 -15.136 1.00 96.81 144 ILE A N 1
ATOM 1095 C CA . ILE A 1 144 ? 5.257 -1.354 -15.605 1.00 96.81 144 ILE A CA 1
ATOM 1096 C C . ILE A 1 144 ? 4.993 -1.872 -17.021 1.00 96.81 144 ILE A C 1
ATOM 1098 O O . ILE A 1 144 ? 5.869 -1.770 -17.875 1.00 96.81 144 ILE A O 1
ATOM 1102 N N . VAL A 1 145 ? 3.789 -2.380 -17.297 1.00 95.69 145 VAL A N 1
ATOM 1103 C CA . VAL A 1 145 ? 3.416 -2.869 -18.634 1.00 95.69 145 VAL A CA 1
ATOM 1104 C C . VAL A 1 145 ? 3.473 -1.750 -19.668 1.00 95.69 145 VAL A C 1
ATOM 1106 O O . VAL A 1 145 ? 3.979 -1.967 -20.763 1.00 95.69 145 VAL A O 1
ATOM 1109 N N . ALA A 1 146 ? 3.010 -0.547 -19.324 1.00 92.56 146 ALA A N 1
ATOM 1110 C CA . ALA A 1 146 ? 3.059 0.599 -20.228 1.00 92.56 146 ALA A CA 1
ATOM 1111 C C . ALA A 1 146 ? 4.491 1.089 -20.510 1.00 92.56 146 ALA A C 1
ATOM 1113 O O . ALA A 1 146 ? 4.741 1.660 -21.568 1.00 92.56 146 ALA A O 1
ATOM 1114 N N . ALA A 1 147 ? 5.419 0.896 -19.569 1.00 89.44 147 ALA A N 1
ATOM 1115 C CA . ALA A 1 147 ? 6.799 1.364 -19.680 1.00 89.44 147 ALA A CA 1
ATOM 1116 C C . ALA A 1 147 ? 7.785 0.308 -20.217 1.00 89.44 147 ALA A C 1
ATOM 1118 O O . ALA A 1 147 ? 8.935 0.652 -20.502 1.00 89.44 147 ALA A O 1
ATOM 1119 N N . ALA A 1 148 ? 7.384 -0.963 -20.309 1.00 88.94 148 ALA A N 1
ATOM 1120 C CA . ALA A 1 148 ? 8.244 -2.065 -20.735 1.00 88.94 148 ALA A CA 1
ATOM 1121 C C . ALA A 1 148 ? 8.142 -2.336 -22.244 1.00 88.94 148 ALA A C 1
ATOM 1123 O O . ALA A 1 148 ? 7.046 -2.461 -22.780 1.00 88.94 148 ALA A O 1
ATOM 1124 N N . ASP A 1 149 ? 9.285 -2.549 -22.906 1.00 85.12 149 ASP A N 1
ATOM 1125 C CA . ASP A 1 149 ? 9.315 -3.032 -24.297 1.00 85.12 149 ASP A CA 1
ATOM 1126 C C . ASP A 1 149 ? 8.872 -4.503 -24.392 1.00 85.12 149 ASP A C 1
ATOM 1128 O O . ASP A 1 149 ? 8.177 -4.911 -25.321 1.00 85.12 149 ASP A O 1
ATOM 1132 N N . THR A 1 150 ? 9.286 -5.317 -23.414 1.00 88.88 150 THR A N 1
ATOM 1133 C CA . THR A 1 150 ? 8.879 -6.718 -23.248 1.00 88.88 150 THR A CA 1
ATOM 1134 C C . THR A 1 150 ? 8.747 -7.033 -21.762 1.00 88.88 150 THR A C 1
ATOM 1136 O O . THR A 1 150 ? 9.622 -6.683 -20.969 1.00 88.88 150 THR A O 1
ATOM 1139 N N . ILE A 1 151 ? 7.650 -7.683 -21.370 1.00 94.31 151 ILE A N 1
ATOM 1140 C CA . ILE A 1 151 ? 7.445 -8.158 -20.001 1.00 94.31 151 ILE A CA 1
ATOM 1141 C C . ILE A 1 151 ? 6.488 -9.347 -19.971 1.00 94.31 151 ILE A C 1
ATOM 1143 O O . ILE A 1 151 ? 5.511 -9.394 -20.718 1.00 94.31 151 ILE A O 1
ATOM 1147 N N . ASP A 1 152 ? 6.751 -10.296 -19.076 1.00 96.50 152 ASP A N 1
ATOM 1148 C CA . ASP A 1 152 ? 5.783 -11.330 -18.730 1.00 96.50 152 ASP A CA 1
ATOM 1149 C C . ASP A 1 152 ? 4.744 -10.750 -17.758 1.00 96.50 152 ASP A C 1
ATOM 1151 O O . ASP A 1 152 ? 4.951 -10.661 -16.545 1.00 96.50 152 ASP A O 1
ATOM 1155 N N . VAL A 1 153 ? 3.610 -10.325 -18.317 1.00 97.12 153 VAL A N 1
ATOM 1156 C CA . VAL A 1 153 ? 2.497 -9.752 -17.549 1.00 97.12 153 VAL A CA 1
ATOM 1157 C C . VAL A 1 153 ? 1.919 -10.768 -16.561 1.00 97.12 153 VAL A C 1
ATOM 1159 O O . VAL A 1 153 ? 1.482 -10.381 -15.479 1.00 97.12 153 VAL A O 1
ATOM 1162 N N . ALA A 1 154 ? 1.911 -12.060 -16.900 1.00 97.75 154 ALA A N 1
ATOM 1163 C CA . ALA A 1 154 ? 1.373 -13.089 -16.017 1.00 97.75 154 ALA A CA 1
ATOM 1164 C C . ALA A 1 154 ? 2.274 -13.272 -14.790 1.00 97.75 154 ALA A C 1
ATOM 1166 O O . ALA A 1 154 ? 1.771 -13.278 -13.664 1.00 97.75 154 ALA A O 1
ATOM 1167 N N . ALA A 1 155 ? 3.593 -13.324 -14.997 1.00 98.00 155 ALA A N 1
ATOM 1168 C CA . ALA A 1 155 ? 4.563 -13.373 -13.908 1.00 98.00 155 ALA A CA 1
ATOM 1169 C C . ALA A 1 155 ? 4.480 -12.127 -13.014 1.00 98.00 155 ALA A C 1
ATOM 1171 O O . ALA A 1 155 ? 4.431 -12.259 -11.792 1.00 98.00 155 ALA A O 1
ATOM 1172 N N . LEU A 1 156 ? 4.378 -10.926 -13.598 1.00 98.25 156 LEU A N 1
ATOM 1173 C CA . LEU A 1 156 ? 4.241 -9.693 -12.818 1.00 98.25 156 LEU A CA 1
ATOM 1174 C C . LEU A 1 156 ? 2.950 -9.682 -11.985 1.00 98.25 156 LEU A C 1
ATOM 1176 O O . LEU A 1 156 ? 2.980 -9.343 -10.804 1.00 98.25 156 LEU A O 1
ATOM 1180 N N . ARG A 1 157 ? 1.814 -10.085 -12.573 1.00 98.50 157 ARG A N 1
ATOM 1181 C CA . ARG A 1 157 ? 0.534 -10.170 -11.851 1.00 98.50 157 ARG A CA 1
ATOM 1182 C C . ARG A 1 157 ? 0.596 -11.151 -10.683 1.00 98.50 157 ARG A C 1
ATOM 1184 O O . ARG A 1 157 ? -0.001 -10.869 -9.641 1.00 98.50 157 ARG A O 1
ATOM 1191 N N . ALA A 1 158 ? 1.294 -12.273 -10.859 1.00 98.62 158 ALA A N 1
ATOM 1192 C CA . ALA A 1 158 ? 1.520 -13.252 -9.805 1.00 98.62 158 ALA A CA 1
ATOM 1193 C C . ALA A 1 158 ? 2.418 -12.689 -8.692 1.00 98.62 158 ALA A C 1
ATOM 1195 O O . ALA A 1 158 ? 2.058 -12.812 -7.524 1.00 98.62 158 ALA A O 1
ATOM 1196 N N . ALA A 1 159 ? 3.517 -12.011 -9.047 1.00 98.44 159 ALA A N 1
ATOM 1197 C CA . ALA A 1 159 ? 4.435 -11.388 -8.093 1.00 98.44 159 ALA A CA 1
ATOM 1198 C C . ALA A 1 159 ? 3.715 -10.371 -7.193 1.00 98.44 159 ALA A C 1
ATOM 1200 O O . ALA A 1 159 ? 3.766 -10.476 -5.972 1.00 98.44 159 ALA A O 1
ATOM 1201 N N . VAL A 1 160 ? 2.916 -9.468 -7.774 1.00 98.62 160 VAL A N 1
ATOM 1202 C CA . VAL A 1 160 ? 2.131 -8.489 -6.993 1.00 98.62 160 VAL A CA 1
ATOM 1203 C C . VAL A 1 160 ? 0.886 -9.085 -6.314 1.00 98.62 160 VAL A C 1
ATOM 1205 O O . VAL A 1 160 ? 0.068 -8.341 -5.774 1.00 98.62 160 VAL A O 1
ATOM 1208 N N . ARG A 1 161 ? 0.696 -10.413 -6.369 1.00 98.56 161 ARG A N 1
ATOM 1209 C CA . ARG A 1 161 ? -0.430 -11.144 -5.758 1.00 98.56 161 ARG A CA 1
ATOM 1210 C C . ARG A 1 161 ? -1.802 -10.629 -6.222 1.00 98.56 161 ARG A C 1
ATOM 1212 O O . ARG A 1 161 ? -2.741 -10.529 -5.435 1.00 98.56 161 ARG A O 1
ATOM 1219 N N . SER A 1 162 ? -1.940 -10.317 -7.516 1.00 98.25 162 SER A N 1
ATOM 1220 C CA . SER A 1 162 ? -3.134 -9.653 -8.080 1.00 98.25 162 SER A CA 1
ATOM 1221 C C . SER A 1 162 ? -4.453 -10.346 -7.723 1.00 98.25 162 SER A C 1
ATOM 1223 O O . SER A 1 162 ? -5.421 -9.678 -7.369 1.00 98.25 162 SER A O 1
ATOM 1225 N N . GLU A 1 163 ? -4.505 -11.677 -7.813 1.00 98.25 163 GLU A N 1
ATOM 1226 C CA . GLU A 1 163 ? -5.727 -12.444 -7.527 1.00 98.25 163 GLU A CA 1
ATOM 1227 C C . GLU A 1 163 ? -6.115 -12.377 -6.047 1.00 98.25 163 GLU A C 1
ATOM 1229 O O . GLU A 1 163 ? -7.288 -12.233 -5.709 1.00 98.25 163 GLU A O 1
ATOM 1234 N N . GLU A 1 164 ? -5.131 -12.411 -5.155 1.00 98.50 164 GLU A N 1
ATOM 1235 C CA . GLU A 1 164 ? -5.360 -12.324 -3.716 1.00 98.50 164 GLU A CA 1
ATOM 1236 C C . GLU A 1 164 ? -5.800 -10.915 -3.312 1.00 98.50 164 GLU A C 1
ATOM 1238 O O . GLU A 1 164 ? -6.746 -10.758 -2.546 1.00 98.50 164 GLU A O 1
ATOM 1243 N N . VAL A 1 165 ? -5.202 -9.882 -3.913 1.00 98.44 165 VAL A N 1
ATOM 1244 C CA . VAL A 1 165 ? -5.628 -8.484 -3.752 1.00 98.44 165 VAL A CA 1
ATOM 1245 C C . VAL A 1 165 ? -7.075 -8.276 -4.215 1.00 98.44 165 VAL A C 1
ATOM 1247 O O . VAL A 1 165 ? -7.831 -7.549 -3.561 1.00 98.44 165 VAL A O 1
ATOM 1250 N N . LEU A 1 166 ? -7.477 -8.904 -5.326 1.00 97.94 166 LEU A N 1
ATOM 1251 C CA . LEU A 1 166 ? -8.852 -8.851 -5.829 1.00 97.94 166 LEU A CA 1
ATOM 1252 C C . LEU A 1 166 ? -9.823 -9.608 -4.917 1.00 97.94 166 LEU A C 1
ATOM 1254 O O . LEU A 1 166 ? -10.876 -9.067 -4.574 1.00 97.94 166 LEU A O 1
ATOM 1258 N N . ALA A 1 167 ? -9.467 -10.813 -4.469 1.00 98.12 167 ALA A N 1
ATOM 1259 C CA . ALA A 1 167 ? -10.261 -11.569 -3.502 1.00 98.12 167 ALA A CA 1
ATOM 1260 C C . ALA A 1 167 ? -10.445 -10.781 -2.194 1.00 98.12 167 ALA A C 1
ATOM 1262 O O . ALA A 1 167 ? -11.552 -10.691 -1.656 1.00 98.12 167 ALA A O 1
ATOM 1263 N N . ALA A 1 168 ? -9.390 -10.100 -1.748 1.00 97.06 168 ALA A N 1
ATOM 1264 C CA . ALA A 1 168 ? -9.385 -9.245 -0.574 1.00 97.06 168 ALA A CA 1
ATOM 1265 C C . ALA A 1 168 ? -10.262 -7.985 -0.715 1.00 97.06 168 ALA A C 1
ATOM 1267 O O . ALA A 1 168 ? -10.373 -7.212 0.232 1.00 97.06 168 ALA A O 1
ATOM 1268 N N . GLN A 1 169 ? -10.947 -7.763 -1.846 1.00 97.56 169 GLN A N 1
ATOM 1269 C CA . GLN A 1 169 ? -11.976 -6.720 -1.982 1.00 97.56 169 GLN A CA 1
ATOM 1270 C C . GLN A 1 169 ? -13.344 -7.143 -1.415 1.00 97.56 169 GLN A C 1
ATOM 1272 O O . GLN A 1 169 ? -14.205 -6.290 -1.170 1.00 97.56 169 GLN A O 1
ATOM 1277 N N . ALA A 1 170 ? -13.545 -8.436 -1.146 1.00 96.75 170 ALA A N 1
ATOM 1278 C CA . ALA A 1 170 ? -14.781 -8.968 -0.579 1.00 96.75 170 ALA A CA 1
ATOM 1279 C C . ALA A 1 170 ? -15.097 -8.366 0.804 1.00 96.75 170 ALA A C 1
ATOM 1281 O O . ALA A 1 170 ? -14.327 -8.503 1.754 1.00 96.75 170 ALA A O 1
ATOM 1282 N N . GLY A 1 171 ? -16.244 -7.695 0.931 1.00 93.62 171 GLY A N 1
ATOM 1283 C CA . GLY A 1 171 ? -16.644 -6.993 2.158 1.00 93.62 171 GLY A CA 1
ATOM 1284 C C . GLY A 1 171 ? -16.318 -5.495 2.183 1.00 93.62 171 GLY A C 1
ATOM 1285 O O . GLY A 1 171 ? -16.702 -4.820 3.134 1.00 93.62 171 GLY A O 1
ATOM 1286 N N . GLY A 1 172 ? -15.703 -4.939 1.131 1.00 94.38 172 GLY A N 1
ATOM 1287 C CA . GLY A 1 172 ? -15.383 -3.506 1.063 1.00 94.38 172 GLY A CA 1
ATOM 1288 C C . GLY A 1 172 ? -16.600 -2.578 1.180 1.00 94.38 172 GLY A C 1
ATOM 1289 O O . GLY A 1 172 ? -16.527 -1.559 1.859 1.00 94.38 172 GLY A O 1
ATOM 1290 N N . LEU A 1 173 ? -17.748 -2.949 0.596 1.00 96.00 173 LEU A N 1
ATOM 1291 C CA . LEU A 1 173 ? -18.988 -2.175 0.755 1.00 96.00 173 LEU A CA 1
ATOM 1292 C C . LEU A 1 173 ? -19.479 -2.174 2.210 1.00 96.00 173 LEU A C 1
ATOM 1294 O O . LEU A 1 173 ? -19.950 -1.153 2.698 1.00 96.00 173 LEU A O 1
ATOM 1298 N N . ALA A 1 174 ? -19.336 -3.296 2.917 1.00 94.94 174 ALA A N 1
ATOM 1299 C CA . ALA A 1 174 ? -19.720 -3.382 4.321 1.00 94.94 174 ALA A CA 1
ATOM 1300 C C . ALA A 1 174 ? -18.815 -2.515 5.212 1.00 94.94 174 ALA A C 1
ATOM 1302 O O . ALA A 1 174 ? -19.316 -1.868 6.127 1.00 94.94 174 ALA A O 1
ATOM 1303 N N . ASP A 1 175 ? -17.507 -2.463 4.927 1.00 94.44 175 ASP A N 1
ATOM 1304 C CA . ASP A 1 175 ? -16.577 -1.551 5.609 1.00 94.44 175 ASP A CA 1
ATOM 1305 C C . ASP A 1 175 ? -16.993 -0.088 5.402 1.00 94.44 175 ASP A C 1
ATOM 1307 O O . ASP A 1 175 ? -17.116 0.665 6.364 1.00 94.44 175 ASP A O 1
ATOM 1311 N N . LEU A 1 176 ? -17.279 0.305 4.156 1.00 96.31 176 LEU A N 1
ATOM 1312 C CA . LEU A 1 176 ? -17.699 1.671 3.834 1.00 96.31 176 LEU A CA 1
ATOM 1313 C C . LEU A 1 176 ? -19.049 2.042 4.458 1.00 96.31 176 LEU A C 1
ATOM 1315 O O . LEU A 1 176 ? -19.204 3.175 4.906 1.00 96.31 176 LEU A O 1
ATOM 1319 N N . ASN A 1 177 ? -19.999 1.106 4.529 1.00 96.38 177 ASN A N 1
ATOM 1320 C CA . ASN A 1 177 ? -21.279 1.336 5.200 1.00 96.38 177 ASN A CA 1
ATOM 1321 C C . ASN A 1 177 ? -21.086 1.579 6.701 1.00 96.38 177 ASN A C 1
ATOM 1323 O O . ASN A 1 177 ? -21.601 2.570 7.203 1.00 96.38 177 ASN A O 1
ATOM 1327 N N . ARG A 1 178 ? -20.267 0.772 7.396 1.00 94.25 178 ARG A N 1
ATOM 1328 C CA . ARG A 1 178 ? -19.942 1.019 8.814 1.00 94.25 178 ARG A CA 1
ATOM 1329 C C . ARG A 1 178 ? -19.306 2.388 9.029 1.00 94.25 178 ARG A C 1
ATOM 1331 O O . ARG A 1 178 ? -19.715 3.128 9.919 1.00 94.25 178 ARG A O 1
ATOM 1338 N N . VAL A 1 179 ? -18.348 2.762 8.179 1.00 95.00 179 VAL A N 1
ATOM 1339 C CA . VAL A 1 179 ? -17.727 4.094 8.235 1.00 95.00 179 VAL A CA 1
ATOM 1340 C C . VAL A 1 179 ? -18.768 5.194 8.004 1.00 95.00 179 VAL A C 1
ATOM 1342 O O . VAL A 1 179 ? -18.759 6.199 8.714 1.00 95.00 179 VAL A O 1
ATOM 1345 N N . ALA A 1 180 ? -19.689 5.017 7.054 1.00 96.25 180 ALA A N 1
ATOM 1346 C CA . ALA A 1 180 ? -20.770 5.968 6.817 1.00 96.25 180 ALA A CA 1
ATOM 1347 C C . ALA A 1 180 ? -21.710 6.076 8.028 1.00 96.25 180 ALA A C 1
ATOM 1349 O O . ALA A 1 180 ? -22.043 7.189 8.438 1.00 96.25 180 ALA A O 1
ATOM 1350 N N . ASP A 1 181 ? -22.092 4.955 8.634 1.00 94.75 181 ASP A N 1
ATOM 1351 C CA . ASP A 1 181 ? -22.968 4.933 9.805 1.00 94.75 181 ASP A CA 1
ATOM 1352 C C . ASP A 1 181 ? -22.324 5.644 11.000 1.00 94.75 181 ASP A C 1
ATOM 1354 O O . ASP A 1 181 ? -22.997 6.429 11.666 1.00 94.75 181 ASP A O 1
ATOM 1358 N N . LEU A 1 182 ? -21.011 5.487 11.199 1.00 92.56 182 LEU A N 1
ATOM 1359 C CA . LEU A 1 182 ? -20.237 6.228 12.204 1.00 92.56 182 LEU A CA 1
ATOM 1360 C C . LEU A 1 182 ? -20.139 7.728 11.888 1.00 92.56 182 LEU A C 1
ATOM 1362 O O . LEU A 1 182 ? -20.240 8.569 12.780 1.00 92.56 182 LEU A O 1
ATOM 1366 N N . ILE A 1 183 ? -19.950 8.093 10.616 1.00 93.88 183 ILE A N 1
ATOM 1367 C CA . ILE A 1 183 ? -19.863 9.498 10.190 1.00 93.88 183 ILE A CA 1
ATOM 1368 C C . ILE A 1 183 ? -21.190 10.228 10.406 1.00 93.88 183 ILE A C 1
ATOM 1370 O O . ILE A 1 183 ? -21.159 11.399 10.797 1.00 93.88 183 ILE A O 1
ATOM 1374 N N . TYR A 1 184 ? -22.312 9.558 10.129 1.00 94.25 184 TYR A N 1
ATOM 1375 C CA . TYR A 1 184 ? -23.658 10.135 10.137 1.00 94.25 184 TYR A CA 1
ATOM 1376 C C . TYR A 1 184 ? -24.484 9.811 11.391 1.00 94.25 184 TYR A C 1
ATOM 1378 O O . TYR A 1 184 ? -25.584 10.344 11.516 1.00 94.25 184 TYR A O 1
ATOM 1386 N N . GLY A 1 185 ? -23.993 8.958 12.294 1.00 87.25 185 GLY A N 1
ATOM 1387 C CA . GLY A 1 185 ? -24.724 8.523 13.488 1.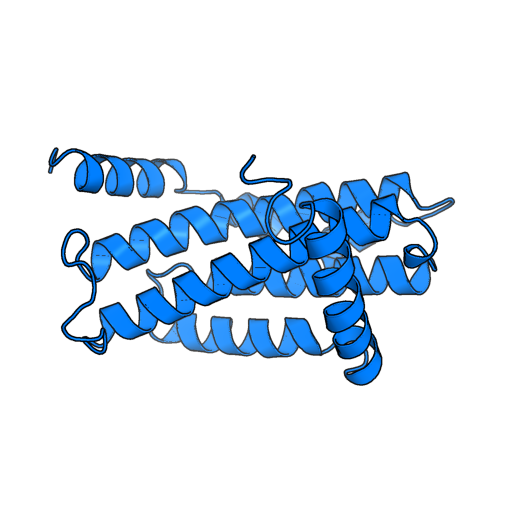00 87.25 185 GLY A CA 1
ATOM 1388 C C . GLY A 1 185 ? -25.981 7.707 13.166 1.00 87.25 185 GLY A C 1
ATOM 1389 O O . GLY A 1 185 ? -27.034 7.969 13.738 1.00 87.25 185 GLY A O 1
ATOM 1390 N N . ARG A 1 186 ? -25.901 6.779 12.202 1.00 82.56 186 ARG A N 1
ATOM 1391 C CA . ARG A 1 186 ? -27.049 5.971 11.725 1.00 82.56 186 ARG A CA 1
ATOM 1392 C C . ARG A 1 186 ? -27.204 4.610 12.419 1.00 82.56 186 ARG A C 1
ATOM 1394 O O . ARG A 1 186 ? -28.102 3.862 12.039 1.00 82.56 186 ARG A O 1
ATOM 1401 N N . ALA A 1 187 ? -26.325 4.296 13.370 1.00 63.16 187 ALA A N 1
ATOM 1402 C CA . ALA A 1 187 ? -26.303 3.032 14.107 1.00 63.16 187 ALA A CA 1
ATOM 1403 C C . ALA A 1 187 ? -27.249 3.042 15.315 1.00 63.16 187 ALA A C 1
ATOM 1405 O O . ALA A 1 187 ? -27.295 4.080 16.015 1.00 63.16 187 ALA A O 1
#

Radius of gyration: 17.26 Å; chains: 1; bounding box: 47×40×50 Å

Sequence (187 aa):
ITTIYEGTSEIMEMTIARDRWQEHLKSRGAYYHDQATEFERTHATHPQIGADLAALAHHALAEVLEAARVGRMTRNQHVLFKLGELMAETEASAALVRRAARAAEGGLPPKADARFDAGGVGDVSRAHARRVARQVAAEGVALIVAAADTIDVAALRAAVRSEEVLAAQAGGLADLNRVADLIYGRA

pLDDT: mean 96.07, std 4.0, range [63.16, 98.88]

Foldseek 3Di:
DVCPPPHHLLVQLLVQLVVVLVVCVVVVLCNLQVVLVVLVVLCVVVVLQQSNLLSLLSQLLSLLSVLCVVQVVVVDSVLSSVNSVLSVLSVVLVVLSVVLSCQVVVNDPPPDDPLDHSNLSSLVSNLSSLVSSQCSLPVSLVSSVVRDPDDDSVVSSVSSVVVVSVVSCPCSVVSVVSNVCSVVVVD